Protein AF-A0A285DPU7-F1 (afdb_monomer_lite)

Structure (mmCIF, N/CA/C/O backbone):
data_AF-A0A285DPU7-F1
#
_entry.id   AF-A0A285DPU7-F1
#
loop_
_atom_site.group_PDB
_atom_site.id
_atom_site.type_symbol
_atom_site.label_atom_id
_atom_site.label_alt_id
_atom_site.label_comp_id
_atom_site.label_asym_id
_atom_site.label_entity_id
_atom_site.label_seq_id
_atom_site.pdbx_PDB_ins_code
_atom_site.Cartn_x
_atom_site.Cartn_y
_atom_site.Cartn_z
_atom_site.occupancy
_atom_site.B_iso_or_equiv
_atom_site.auth_seq_id
_atom_site.auth_comp_id
_atom_site.auth_asym_id
_atom_site.auth_atom_id
_atom_site.pdbx_PDB_model_num
ATOM 1 N N . MET A 1 1 ? 29.830 3.330 -28.129 1.00 48.31 1 MET A N 1
ATOM 2 C CA . MET A 1 1 ? 28.446 2.870 -28.362 1.00 48.31 1 MET A CA 1
ATOM 3 C C . MET A 1 1 ? 28.304 1.527 -27.677 1.00 48.31 1 MET A C 1
ATOM 5 O O . MET A 1 1 ? 29.137 0.659 -27.907 1.00 48.31 1 MET A O 1
ATOM 9 N N . TYR A 1 2 ? 27.364 1.418 -26.749 1.00 62.19 2 TYR A N 1
ATOM 10 C CA . TYR A 1 2 ? 27.189 0.245 -25.899 1.00 62.19 2 TYR A CA 1
ATOM 11 C C . TYR A 1 2 ? 25.962 -0.515 -26.402 1.00 62.19 2 TYR A C 1
ATOM 13 O O . TYR A 1 2 ? 24.916 0.098 -26.582 1.00 62.19 2 TYR A O 1
ATOM 21 N N . LEU A 1 3 ? 26.123 -1.800 -26.714 1.00 79.69 3 LEU A N 1
ATOM 22 C CA . LEU A 1 3 ? 25.089 -2.631 -27.329 1.00 79.69 3 LEU A CA 1
ATOM 23 C C . LEU A 1 3 ? 24.494 -3.557 -26.259 1.00 79.69 3 LEU A C 1
ATOM 25 O O . LEU A 1 3 ? 25.252 -4.211 -25.549 1.00 79.69 3 LEU A O 1
ATOM 29 N N . THR A 1 4 ? 23.168 -3.570 -26.146 1.00 87.50 4 THR A N 1
ATOM 30 C CA . THR A 1 4 ? 22.357 -4.469 -25.300 1.00 87.50 4 THR A CA 1
ATOM 31 C C . THR A 1 4 ? 21.490 -5.360 -26.194 1.00 87.50 4 THR A C 1
ATOM 33 O O . THR A 1 4 ? 21.450 -5.153 -27.412 1.00 87.50 4 THR A O 1
ATOM 36 N N . MET A 1 5 ? 20.743 -6.308 -25.630 1.00 85.25 5 MET A N 1
ATOM 37 C CA . MET A 1 5 ? 19.752 -7.105 -26.369 1.00 85.25 5 MET A CA 1
ATOM 38 C C . MET A 1 5 ? 18.676 -6.224 -27.022 1.00 85.25 5 MET A C 1
ATOM 40 O O . MET A 1 5 ? 18.282 -6.475 -28.160 1.00 85.25 5 MET A O 1
ATOM 44 N N . ALA A 1 6 ? 18.280 -5.122 -26.374 1.00 85.38 6 ALA A N 1
ATOM 45 C CA . ALA A 1 6 ? 17.426 -4.097 -26.985 1.00 85.38 6 ALA A CA 1
ATOM 46 C C . ALA A 1 6 ? 18.108 -3.401 -28.179 1.00 85.38 6 ALA A C 1
ATOM 48 O O . ALA A 1 6 ? 17.477 -3.098 -29.187 1.00 85.38 6 ALA A O 1
ATOM 49 N N . GLY A 1 7 ? 19.424 -3.190 -28.111 1.00 84.38 7 GLY A N 1
ATOM 50 C CA . GLY A 1 7 ? 20.199 -2.707 -29.254 1.00 84.38 7 GLY A CA 1
ATOM 51 C C . GLY A 1 7 ? 20.250 -3.714 -30.410 1.00 84.38 7 GLY A C 1
ATOM 52 O O . GLY A 1 7 ? 20.127 -3.318 -31.567 1.00 84.38 7 GLY A O 1
ATOM 53 N N . LEU A 1 8 ? 20.381 -5.013 -30.111 1.00 86.94 8 LEU A N 1
ATOM 54 C CA . LEU A 1 8 ? 20.334 -6.084 -31.116 1.00 86.94 8 LEU A CA 1
ATOM 55 C C . LEU A 1 8 ? 18.959 -6.197 -31.783 1.00 86.94 8 LEU A C 1
ATOM 57 O O . LEU A 1 8 ? 18.886 -6.485 -32.976 1.00 86.94 8 LEU A O 1
ATOM 61 N N . TYR A 1 9 ? 17.885 -5.919 -31.042 1.00 87.38 9 TYR A N 1
ATOM 62 C CA . TYR A 1 9 ? 16.519 -5.903 -31.561 1.00 87.38 9 TYR A CA 1
ATOM 63 C C . TYR A 1 9 ? 16.345 -4.940 -32.740 1.00 87.38 9 TYR A C 1
ATOM 65 O O . TYR A 1 9 ? 15.768 -5.293 -33.765 1.00 87.38 9 TYR A O 1
ATOM 73 N N . HIS A 1 10 ? 16.935 -3.749 -32.659 1.00 85.69 10 HIS A N 1
ATOM 74 C CA . HIS A 1 10 ? 16.883 -2.777 -33.754 1.00 85.69 10 HIS A CA 1
ATOM 75 C C . HIS A 1 10 ? 17.810 -3.115 -34.933 1.00 85.69 10 HIS A C 1
ATOM 77 O O . HIS A 1 10 ? 17.740 -2.469 -35.977 1.00 85.69 10 HIS A O 1
ATOM 83 N N . LEU A 1 11 ? 18.670 -4.126 -34.787 1.00 87.62 11 LEU A N 1
ATOM 84 C CA . LEU A 1 11 ? 19.636 -4.566 -35.794 1.00 87.62 11 LEU A CA 1
ATOM 85 C C . LEU A 1 11 ? 19.306 -5.951 -36.362 1.00 87.62 11 LEU A C 1
ATOM 87 O O . LEU A 1 11 ? 20.168 -6.578 -36.966 1.00 87.62 11 LEU A O 1
ATOM 91 N N . GLN A 1 12 ? 18.067 -6.434 -36.229 1.00 82.44 12 GLN A N 1
ATOM 92 C CA . GLN A 1 12 ? 17.664 -7.764 -36.714 1.00 82.44 12 GLN A CA 1
ATOM 93 C C . GLN A 1 12 ? 17.904 -7.999 -38.217 1.00 82.44 12 GLN A C 1
ATOM 95 O O . GLN A 1 12 ? 17.981 -9.143 -38.662 1.00 82.44 12 GLN A O 1
ATOM 100 N N . HIS A 1 13 ? 18.050 -6.943 -39.016 1.00 85.44 13 HIS A N 1
ATOM 101 C CA . HIS A 1 13 ? 18.403 -7.057 -40.433 1.00 85.44 13 HIS A CA 1
ATOM 102 C C . HIS A 1 13 ? 19.861 -7.502 -40.657 1.00 85.44 13 HIS A C 1
ATOM 104 O O . HIS A 1 13 ? 20.183 -8.043 -41.714 1.00 85.44 13 HIS A O 1
ATOM 110 N N . ASP A 1 14 ? 20.737 -7.321 -39.665 1.00 90.88 14 ASP A N 1
ATOM 111 C CA . ASP A 1 14 ? 22.133 -7.749 -39.690 1.00 90.88 14 ASP A CA 1
ATOM 112 C C . ASP A 1 14 ? 22.270 -9.210 -39.216 1.00 90.88 14 ASP A C 1
ATOM 114 O O . ASP A 1 14 ? 21.727 -9.621 -38.187 1.00 90.88 14 ASP A O 1
ATOM 118 N N . GLN A 1 15 ? 22.989 -10.032 -39.988 1.00 89.31 15 GLN A N 1
ATOM 119 C CA . GLN A 1 15 ? 23.163 -11.459 -39.686 1.00 89.31 15 GLN A CA 1
ATOM 120 C C . GLN A 1 15 ? 23.942 -11.680 -38.381 1.00 89.31 15 GLN A C 1
ATOM 122 O O . GLN A 1 15 ? 23.567 -12.528 -37.574 1.00 89.31 15 GLN A O 1
ATOM 127 N N . ARG A 1 16 ? 24.989 -10.884 -38.138 1.00 88.19 16 ARG A N 1
ATOM 128 C CA . ARG A 1 16 ? 25.822 -11.002 -36.940 1.00 88.19 16 ARG A CA 1
ATOM 129 C C . ARG A 1 16 ? 25.041 -10.605 -35.690 1.00 88.19 16 ARG A C 1
ATOM 131 O O . ARG A 1 16 ? 25.197 -11.250 -34.656 1.00 88.19 16 ARG A O 1
ATOM 138 N N . ALA A 1 17 ? 24.186 -9.586 -35.777 1.00 87.00 17 ALA A N 1
ATOM 139 C CA . ALA A 1 17 ? 23.303 -9.196 -34.680 1.00 87.00 17 ALA A CA 1
ATOM 140 C C . ALA A 1 17 ? 22.298 -10.306 -34.321 1.00 87.00 17 ALA A C 1
ATOM 142 O O . ALA A 1 17 ? 22.110 -10.600 -33.139 1.00 87.00 17 ALA A O 1
ATOM 143 N N . ARG A 1 18 ? 21.712 -10.977 -35.325 1.00 88.31 18 ARG A N 1
ATOM 144 C CA . ARG A 1 18 ? 20.820 -12.130 -35.106 1.00 88.31 18 ARG A CA 1
ATOM 145 C C . ARG A 1 18 ? 21.534 -13.311 -34.454 1.00 88.31 18 ARG A C 1
ATOM 147 O O . ARG A 1 18 ? 20.992 -13.911 -33.528 1.00 88.31 18 ARG A O 1
ATOM 154 N N . ASP A 1 19 ? 22.751 -13.623 -34.892 1.00 89.62 19 ASP A N 1
ATOM 155 C CA . ASP A 1 19 ? 23.529 -14.718 -34.305 1.00 89.62 19 ASP A CA 1
ATOM 156 C C . ASP A 1 19 ? 23.970 -14.419 -32.865 1.00 89.62 19 ASP A C 1
ATOM 158 O O . ASP A 1 19 ? 23.912 -15.309 -32.012 1.00 89.62 19 ASP A O 1
ATOM 162 N N . LEU A 1 20 ? 24.329 -13.164 -32.564 1.00 90.19 20 LEU A N 1
ATOM 163 C CA . LEU A 1 20 ? 24.603 -12.714 -31.195 1.00 90.19 20 LEU A CA 1
ATOM 164 C C . LEU A 1 20 ? 23.367 -12.848 -30.297 1.00 90.19 20 LEU A C 1
ATOM 166 O O . LEU A 1 20 ? 23.469 -13.405 -29.206 1.00 90.19 20 LEU A O 1
ATOM 170 N N . ALA A 1 21 ? 22.202 -12.395 -30.768 1.00 89.25 21 ALA A N 1
ATOM 171 C CA . ALA A 1 21 ? 20.950 -12.489 -30.021 1.00 89.25 21 ALA A CA 1
ATOM 172 C C . ALA A 1 21 ? 20.570 -13.945 -29.725 1.00 89.25 21 ALA A C 1
ATOM 174 O O . ALA A 1 21 ? 20.264 -14.285 -28.585 1.00 89.25 21 ALA A O 1
ATOM 175 N N . ARG A 1 22 ? 20.659 -14.823 -30.732 1.00 90.06 22 ARG A N 1
ATOM 176 C CA . ARG A 1 22 ? 20.379 -16.260 -30.592 1.00 90.06 22 ARG A CA 1
ATOM 177 C C . ARG A 1 22 ? 21.279 -16.921 -29.548 1.00 90.06 22 ARG A C 1
ATOM 179 O O . ARG A 1 22 ? 20.793 -17.692 -28.727 1.00 90.06 22 ARG A O 1
ATOM 186 N N . CYS A 1 23 ? 22.576 -16.612 -29.560 1.00 89.81 23 CYS A N 1
ATOM 187 C CA . CYS A 1 23 ? 23.512 -17.150 -28.573 1.00 89.81 23 CYS A CA 1
ATOM 188 C C . CYS A 1 23 ? 23.236 -16.601 -27.162 1.00 89.81 23 CYS A C 1
ATOM 190 O O . CYS A 1 23 ? 23.288 -17.362 -26.202 1.00 89.81 23 CYS A O 1
ATOM 192 N N . LEU A 1 24 ? 22.900 -15.314 -27.018 1.00 88.88 24 LEU A N 1
ATOM 193 C CA . LEU A 1 24 ? 22.563 -14.730 -25.713 1.00 88.88 24 LEU A CA 1
ATOM 194 C C . LEU A 1 24 ? 21.269 -15.310 -25.130 1.00 88.88 24 LEU A C 1
ATOM 196 O O . LEU A 1 24 ? 21.250 -15.647 -23.951 1.00 88.88 24 LEU A O 1
ATOM 200 N N . LEU A 1 25 ? 20.226 -15.509 -25.941 1.00 89.31 25 LEU A N 1
ATOM 201 C CA . LEU A 1 25 ? 18.989 -16.165 -25.491 1.00 89.31 25 LEU A CA 1
ATOM 202 C C . LEU A 1 25 ? 19.245 -17.617 -25.072 1.00 89.31 25 LEU A C 1
ATOM 204 O O . LEU A 1 25 ? 18.826 -18.030 -23.994 1.00 89.31 25 LEU A O 1
ATOM 208 N N . ALA A 1 26 ? 20.014 -18.372 -25.865 1.00 88.62 26 ALA A N 1
ATOM 209 C CA . ALA A 1 26 ? 20.404 -19.736 -25.505 1.00 88.62 26 ALA A CA 1
ATOM 210 C C . ALA A 1 26 ? 21.195 -19.780 -24.187 1.00 88.62 26 ALA A C 1
ATOM 212 O O . ALA A 1 26 ? 21.002 -20.683 -23.371 1.00 88.62 26 ALA A O 1
ATOM 213 N N . TYR A 1 27 ? 22.059 -18.788 -23.954 1.00 89.50 27 TYR A N 1
ATOM 214 C CA . TYR A 1 27 ? 22.774 -18.645 -22.693 1.00 89.50 27 TYR A CA 1
ATOM 215 C C . TYR A 1 27 ? 21.822 -18.357 -21.523 1.00 89.50 27 TYR A C 1
ATOM 217 O O . TYR A 1 27 ? 21.890 -19.042 -20.506 1.00 89.50 27 TYR A O 1
ATOM 225 N N . MET A 1 28 ? 20.867 -17.435 -21.678 1.00 86.50 28 MET A N 1
ATOM 226 C CA . MET A 1 28 ? 19.857 -17.138 -20.650 1.00 86.50 28 MET A CA 1
ATOM 227 C C . MET A 1 28 ? 18.963 -18.336 -20.306 1.00 86.50 28 MET A C 1
ATOM 229 O O . MET A 1 28 ? 18.675 -18.577 -19.133 1.00 86.50 28 MET A O 1
ATOM 233 N N . GLN A 1 29 ? 18.579 -19.142 -21.295 1.00 86.94 29 GLN A N 1
ATOM 234 C CA . GLN A 1 29 ? 17.839 -20.387 -21.058 1.00 86.94 29 GLN A CA 1
ATOM 235 C C . GLN A 1 29 ? 18.663 -21.390 -20.238 1.00 86.94 29 GLN A C 1
ATOM 237 O O . GLN A 1 29 ? 18.125 -22.109 -19.395 1.00 86.94 29 GLN A O 1
ATOM 242 N N . ARG A 1 30 ? 19.985 -21.446 -20.451 1.00 86.06 30 ARG A N 1
ATOM 243 C CA . ARG A 1 30 ? 20.887 -22.278 -19.639 1.00 86.06 30 ARG A CA 1
ATOM 244 C C . ARG A 1 30 ? 21.000 -21.764 -18.206 1.00 86.06 30 ARG A C 1
ATOM 246 O O . ARG A 1 30 ? 20.978 -22.592 -17.301 1.00 86.06 30 ARG A O 1
ATOM 253 N N . LEU A 1 31 ? 21.060 -20.444 -18.009 1.00 84.94 31 LEU A N 1
ATOM 254 C CA . LEU A 1 31 ? 21.016 -19.827 -16.678 1.00 84.94 31 LEU A CA 1
ATOM 255 C C . LEU A 1 31 ? 19.709 -20.169 -15.946 1.00 84.94 31 LEU A C 1
ATOM 257 O O . LEU A 1 31 ? 19.751 -20.597 -14.798 1.00 84.94 31 LEU A O 1
ATOM 261 N N . THR A 1 32 ? 18.568 -20.087 -16.639 1.00 81.75 32 THR A N 1
ATOM 262 C CA . THR A 1 32 ? 17.245 -20.444 -16.089 1.00 81.75 32 THR A CA 1
ATOM 263 C C . THR A 1 32 ? 17.199 -21.902 -15.628 1.00 81.75 32 THR A C 1
ATOM 265 O O . THR A 1 32 ? 16.877 -22.178 -14.478 1.00 81.75 32 THR A O 1
ATOM 268 N N . ARG A 1 33 ? 17.627 -22.848 -16.476 1.00 82.25 33 ARG A N 1
ATOM 269 C CA . ARG A 1 33 ? 17.674 -24.280 -16.116 1.00 82.25 33 ARG A CA 1
ATOM 270 C C . ARG A 1 33 ? 18.647 -24.585 -14.978 1.00 82.25 33 ARG A C 1
ATOM 272 O O . ARG A 1 33 ? 18.446 -25.548 -14.245 1.00 82.25 33 ARG A O 1
ATOM 279 N N . ALA A 1 34 ? 19.739 -23.828 -14.869 1.00 77.44 34 ALA A N 1
ATOM 280 C CA . ALA A 1 34 ? 20.673 -23.969 -13.758 1.00 77.44 34 ALA A CA 1
ATOM 281 C C . ALA A 1 34 ? 20.017 -23.529 -12.443 1.00 77.44 34 ALA A C 1
ATOM 283 O O . ALA A 1 34 ? 20.147 -24.239 -11.454 1.00 77.44 34 ALA A O 1
ATOM 284 N N . GLN A 1 35 ? 19.253 -22.434 -12.458 1.00 72.56 35 GLN A N 1
ATOM 285 C CA . GLN A 1 35 ? 18.492 -21.967 -11.299 1.00 72.56 35 GLN A CA 1
ATOM 286 C C . GLN A 1 35 ? 17.363 -22.932 -10.900 1.00 72.56 35 GLN A C 1
ATOM 288 O O . GLN A 1 35 ? 17.174 -23.180 -9.714 1.00 72.56 35 GLN A O 1
ATOM 293 N N . GLU A 1 36 ? 16.645 -23.527 -11.858 1.00 70.12 36 GLU A N 1
ATOM 294 C CA . GLU A 1 36 ? 15.582 -24.507 -11.569 1.00 70.12 36 GLU A CA 1
ATOM 295 C C . GLU A 1 36 ? 16.102 -25.748 -10.829 1.00 70.12 36 GLU A C 1
ATOM 297 O O . GLU A 1 36 ? 15.427 -26.242 -9.933 1.00 70.12 36 GLU A O 1
ATOM 302 N N . LYS A 1 37 ? 17.323 -26.213 -11.130 1.00 64.12 37 LYS A N 1
ATOM 303 C CA . LYS A 1 37 ? 17.948 -27.347 -10.422 1.00 64.12 37 LYS A CA 1
ATOM 304 C C . LYS A 1 37 ? 18.223 -27.080 -8.941 1.00 64.12 37 LYS A C 1
ATOM 306 O O . LYS A 1 37 ? 18.346 -28.029 -8.179 1.00 64.12 37 LYS A O 1
ATOM 311 N N . ILE A 1 38 ? 18.327 -25.814 -8.539 1.00 57.47 38 ILE A N 1
ATOM 312 C CA . ILE A 1 38 ? 18.541 -25.416 -7.139 1.00 57.47 38 ILE A CA 1
ATOM 313 C C . ILE A 1 38 ? 17.250 -25.611 -6.330 1.00 57.47 38 ILE A C 1
ATOM 315 O O . ILE A 1 38 ? 17.299 -25.873 -5.136 1.00 57.47 38 ILE A O 1
ATOM 319 N N . LEU A 1 39 ? 16.077 -25.546 -6.972 1.00 53.84 39 LEU A N 1
ATOM 320 C CA . LEU A 1 39 ? 14.789 -25.733 -6.292 1.00 53.84 39 LEU A CA 1
ATOM 321 C C . LEU A 1 39 ? 14.545 -27.185 -5.832 1.00 53.84 39 LEU A C 1
ATOM 323 O O . LEU A 1 39 ? 13.588 -27.419 -5.093 1.00 53.84 39 LEU A O 1
ATOM 327 N N . ASP A 1 40 ? 15.410 -28.131 -6.219 1.00 56.53 40 ASP A N 1
ATOM 328 C CA . ASP A 1 40 ? 15.358 -29.535 -5.799 1.00 56.53 40 ASP A CA 1
ATOM 329 C C . ASP A 1 40 ? 16.112 -29.815 -4.470 1.00 56.53 40 ASP A C 1
ATOM 331 O O . ASP A 1 40 ? 15.873 -30.864 -3.864 1.00 56.53 40 ASP A O 1
ATOM 335 N N . ASP A 1 41 ? 16.961 -28.896 -3.970 1.00 51.47 41 ASP A N 1
ATOM 336 C CA . ASP A 1 41 ? 17.647 -29.005 -2.663 1.00 51.47 41 ASP A CA 1
ATOM 337 C C . ASP A 1 41 ? 17.577 -27.680 -1.861 1.00 51.47 41 ASP A C 1
ATOM 339 O O . ASP A 1 41 ? 18.200 -26.685 -2.235 1.00 51.47 41 ASP A O 1
ATOM 343 N N . PRO A 1 42 ? 16.855 -27.629 -0.722 1.00 50.69 42 PRO A N 1
ATOM 344 C CA . PRO A 1 42 ? 16.682 -26.409 0.071 1.00 50.69 42 PRO A CA 1
ATOM 345 C C . PRO A 1 42 ? 17.949 -25.926 0.805 1.00 50.69 42 PRO A C 1
ATOM 347 O O . PRO A 1 42 ? 17.878 -24.908 1.499 1.00 50.69 42 PRO A O 1
ATOM 350 N N . PHE A 1 43 ? 19.078 -26.638 0.700 1.00 53.03 43 PHE A N 1
ATOM 351 C CA . PHE A 1 43 ? 20.352 -26.270 1.329 1.00 53.03 43 PHE A CA 1
ATOM 352 C C . PHE A 1 43 ? 21.445 -25.840 0.341 1.00 53.03 43 PHE A C 1
ATOM 354 O O . PHE A 1 43 ? 22.505 -25.400 0.794 1.00 53.03 43 PHE A O 1
ATOM 361 N N . ASP A 1 44 ? 21.201 -25.921 -0.970 1.00 49.53 44 ASP A N 1
ATOM 362 C CA . ASP A 1 44 ? 22.147 -25.437 -1.976 1.00 49.53 44 ASP A CA 1
ATOM 363 C C . ASP A 1 44 ? 22.120 -23.900 -2.059 1.00 49.53 44 ASP A C 1
ATOM 365 O O . ASP A 1 44 ? 21.066 -23.262 -2.145 1.00 49.53 44 ASP A O 1
ATOM 369 N N . GLU A 1 45 ? 23.301 -23.271 -2.017 1.00 47.47 45 GLU A N 1
ATOM 370 C CA . GLU A 1 45 ? 23.415 -21.824 -2.211 1.00 47.47 45 GLU A CA 1
ATOM 371 C C . GLU A 1 45 ? 22.941 -21.449 -3.631 1.00 47.47 45 GLU A C 1
ATOM 373 O O . GLU A 1 45 ? 23.388 -22.053 -4.608 1.00 47.47 45 GLU A O 1
ATOM 378 N N . PRO A 1 46 ? 22.093 -20.414 -3.794 1.00 52.22 46 PRO A N 1
ATOM 379 C CA . PRO A 1 46 ? 21.400 -20.116 -5.051 1.00 52.22 46 PRO A CA 1
ATOM 380 C C . PRO A 1 46 ? 22.280 -19.545 -6.177 1.00 52.22 46 PRO A C 1
ATOM 382 O O . PRO A 1 46 ? 21.761 -19.024 -7.163 1.00 52.22 46 PRO A O 1
ATOM 385 N N . ASN A 1 47 ? 23.605 -19.632 -6.057 1.00 55.84 47 ASN A N 1
ATOM 386 C CA . ASN A 1 47 ? 24.564 -19.011 -6.967 1.00 55.84 47 ASN A CA 1
ATOM 387 C C . ASN A 1 47 ? 25.279 -20.054 -7.838 1.00 55.84 47 ASN A C 1
ATOM 389 O O . ASN A 1 47 ? 26.493 -20.249 -7.751 1.00 55.84 47 ASN A O 1
ATOM 393 N N . ILE A 1 48 ? 24.532 -20.722 -8.724 1.00 67.94 48 ILE A N 1
ATOM 394 C CA . ILE A 1 48 ? 25.159 -21.483 -9.812 1.00 67.94 48 ILE A CA 1
ATOM 395 C C . ILE A 1 48 ? 25.554 -20.498 -10.912 1.00 67.94 48 ILE A C 1
ATOM 397 O O . ILE A 1 48 ? 24.767 -20.154 -11.794 1.00 67.94 48 ILE A O 1
ATOM 401 N N . ALA A 1 49 ? 26.804 -20.050 -10.856 1.00 78.62 49 ALA A N 1
ATOM 402 C CA . ALA A 1 49 ? 27.413 -19.286 -11.929 1.00 78.62 49 ALA A CA 1
ATOM 403 C C . ALA A 1 49 ? 27.690 -20.220 -13.123 1.00 78.62 49 ALA A C 1
ATOM 405 O O . ALA A 1 49 ? 28.428 -21.197 -12.997 1.00 78.62 49 ALA A O 1
ATOM 406 N N . VAL A 1 50 ? 27.110 -19.929 -14.288 1.00 83.88 50 VAL A N 1
ATOM 407 C CA . VAL A 1 50 ? 27.279 -20.752 -15.500 1.00 83.88 50 VAL A CA 1
ATOM 408 C C . VAL A 1 50 ? 28.347 -20.133 -16.392 1.00 83.88 50 VAL A C 1
ATOM 410 O O . VAL A 1 50 ? 28.282 -18.942 -16.680 1.00 83.88 50 VAL A O 1
ATOM 413 N N . ASP A 1 51 ? 29.316 -20.923 -16.855 1.00 88.56 51 ASP A N 1
ATOM 414 C CA . ASP A 1 51 ? 30.327 -20.477 -17.821 1.00 88.56 51 ASP A CA 1
ATOM 415 C C . ASP A 1 51 ? 29.715 -20.323 -19.227 1.00 88.56 51 ASP A C 1
ATOM 417 O O . ASP A 1 51 ? 29.057 -21.226 -19.753 1.00 88.56 51 ASP A O 1
ATOM 421 N N . ILE A 1 52 ? 29.936 -19.168 -19.863 1.00 86.06 52 ILE A N 1
ATOM 422 C CA . ILE A 1 52 ? 29.351 -18.857 -21.176 1.00 86.06 52 ILE A CA 1
ATOM 423 C C . ILE A 1 52 ? 29.894 -19.737 -22.311 1.00 86.06 52 ILE A C 1
ATOM 425 O O . ILE A 1 52 ? 29.178 -20.011 -23.275 1.00 86.06 52 ILE A O 1
ATOM 429 N N . LYS A 1 53 ? 31.146 -20.202 -22.226 1.00 86.25 53 LYS A N 1
ATOM 430 C CA . LYS A 1 53 ? 31.735 -21.103 -23.227 1.00 86.25 53 LYS A CA 1
ATOM 431 C C . LYS A 1 53 ? 31.146 -22.499 -23.096 1.00 86.25 53 LYS A C 1
ATOM 433 O O . LYS A 1 53 ? 30.857 -23.123 -24.114 1.00 86.25 53 LYS A O 1
ATOM 438 N N . GLU A 1 54 ? 30.955 -22.970 -21.866 1.00 84.75 54 GLU A N 1
ATOM 439 C CA . GLU A 1 54 ? 30.315 -24.259 -21.600 1.00 84.75 54 GLU A CA 1
ATOM 440 C C . GLU A 1 54 ? 28.843 -24.243 -22.029 1.00 84.75 54 GLU A C 1
ATOM 442 O O . GLU A 1 54 ? 28.389 -25.136 -22.747 1.00 84.75 54 GLU A O 1
ATOM 447 N N . ALA A 1 55 ? 28.105 -23.187 -21.680 1.00 83.00 55 ALA A N 1
ATOM 448 C CA . ALA A 1 55 ? 26.691 -23.055 -22.019 1.00 83.00 55 ALA A CA 1
ATOM 449 C C . ALA A 1 55 ? 26.419 -23.022 -23.532 1.00 83.00 55 ALA A C 1
ATOM 451 O O . ALA A 1 55 ? 25.356 -23.462 -23.981 1.00 83.00 55 ALA A O 1
ATOM 452 N N . LEU A 1 56 ? 27.378 -22.513 -24.309 1.00 84.62 56 LEU A N 1
ATOM 453 C CA . LEU A 1 56 ? 27.305 -22.407 -25.767 1.00 84.62 56 LEU A CA 1
ATOM 454 C C . LEU A 1 56 ? 28.054 -23.528 -26.495 1.00 84.62 56 LEU A C 1
ATOM 456 O O . LEU A 1 56 ? 28.160 -23.502 -27.725 1.00 84.62 56 LEU A O 1
ATOM 460 N N . HIS A 1 57 ? 28.549 -24.531 -25.769 1.00 80.81 57 HIS A N 1
ATOM 461 C CA . HIS A 1 57 ? 29.178 -25.695 -26.372 1.00 80.81 57 HIS A CA 1
ATOM 462 C C . HIS A 1 57 ? 28.159 -26.448 -27.248 1.00 80.81 57 HIS A C 1
ATOM 464 O O . HIS A 1 57 ? 27.162 -26.979 -26.758 1.00 80.81 57 HIS A O 1
ATOM 470 N N . GLY A 1 58 ? 28.404 -26.485 -28.561 1.00 71.00 58 GLY A N 1
ATOM 471 C CA . GLY A 1 58 ? 27.491 -27.070 -29.553 1.00 71.00 58 GLY A CA 1
ATOM 472 C C . GLY A 1 58 ? 26.536 -26.078 -30.229 1.00 71.00 58 GLY A C 1
ATOM 473 O O . GLY A 1 58 ? 25.728 -26.497 -31.054 1.00 71.00 58 GLY A O 1
ATOM 474 N N . VAL A 1 59 ? 26.628 -24.776 -29.930 1.00 77.94 59 VAL A N 1
ATOM 475 C CA . VAL A 1 59 ? 25.951 -23.728 -30.710 1.00 77.94 59 VAL A CA 1
ATOM 476 C C . VAL A 1 59 ? 26.861 -23.294 -31.861 1.00 77.94 59 VAL A C 1
ATOM 478 O O . VAL A 1 59 ? 27.902 -22.666 -31.649 1.00 77.94 59 VAL A O 1
ATOM 481 N N . ASP A 1 60 ? 26.468 -23.618 -33.094 1.00 73.62 60 ASP A N 1
ATOM 482 C CA . ASP A 1 60 ? 27.243 -23.287 -34.295 1.00 73.62 60 ASP A CA 1
ATOM 483 C C . ASP A 1 60 ? 27.534 -21.782 -34.402 1.00 73.62 60 ASP A C 1
ATOM 485 O O . ASP A 1 60 ? 26.629 -20.942 -34.361 1.00 73.62 60 ASP A O 1
ATOM 489 N N . GLY A 1 61 ? 28.820 -21.449 -34.563 1.00 73.25 61 GLY A N 1
ATOM 490 C CA . GLY A 1 61 ? 29.315 -20.079 -34.737 1.00 73.25 61 GLY A CA 1
ATOM 491 C C . GLY A 1 61 ? 29.625 -19.313 -33.443 1.00 73.25 61 GLY A C 1
ATOM 492 O O . GLY A 1 61 ? 30.288 -18.273 -33.515 1.00 73.25 61 GLY A O 1
ATOM 493 N N . ALA A 1 62 ? 29.249 -19.834 -32.266 1.00 77.00 62 ALA A N 1
ATOM 494 C CA . ALA A 1 62 ? 29.384 -19.131 -30.983 1.00 77.00 62 ALA A CA 1
ATOM 495 C C . ALA A 1 62 ? 30.834 -18.738 -30.641 1.00 77.00 62 ALA A C 1
ATOM 497 O O . ALA A 1 62 ? 31.082 -17.639 -30.145 1.00 77.00 62 ALA A O 1
ATOM 498 N N . GLY A 1 63 ? 31.813 -19.587 -30.979 1.00 78.56 63 GLY A N 1
ATOM 499 C CA . GLY A 1 63 ? 33.231 -19.320 -30.705 1.00 78.56 63 GLY A CA 1
ATOM 500 C C . GLY A 1 63 ? 33.768 -18.055 -31.386 1.00 78.56 63 GLY A C 1
ATOM 501 O O . GLY A 1 63 ? 34.566 -17.333 -30.798 1.00 78.56 63 GLY A O 1
ATOM 502 N N . SER A 1 64 ? 33.282 -17.735 -32.591 1.00 83.94 64 SER A N 1
ATOM 503 C CA . SER A 1 64 ? 33.680 -16.524 -33.330 1.00 83.94 64 SER A CA 1
ATOM 504 C C . SER A 1 64 ? 33.004 -15.241 -32.826 1.00 83.94 64 SER A C 1
ATOM 506 O O . SER A 1 64 ? 33.415 -14.134 -33.176 1.00 83.94 64 SER A O 1
ATOM 508 N N . LEU A 1 65 ? 31.963 -15.386 -32.002 1.00 87.19 65 LEU A N 1
ATOM 509 C CA . LEU A 1 65 ? 31.128 -14.298 -31.495 1.00 87.19 65 LEU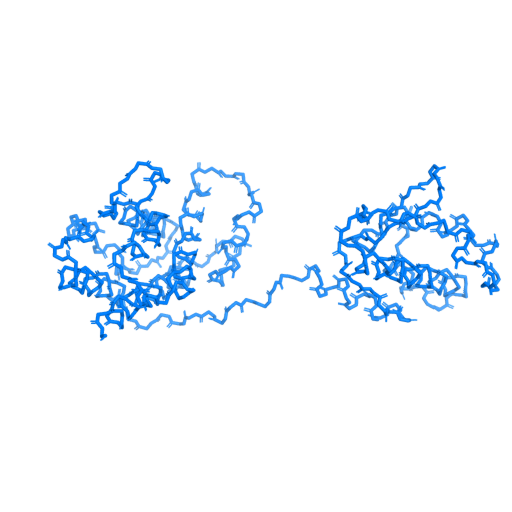 A CA 1
ATOM 510 C C . LEU A 1 65 ? 31.378 -13.989 -30.014 1.00 87.19 65 LEU A C 1
ATOM 512 O O . LEU A 1 65 ? 30.838 -13.003 -29.513 1.00 87.19 65 LEU A O 1
ATOM 516 N N . LEU A 1 66 ? 32.208 -14.786 -29.334 1.00 87.25 66 LEU A N 1
ATOM 517 C CA . LEU A 1 66 ? 32.406 -14.758 -27.884 1.00 87.25 66 LEU A CA 1
ATOM 518 C C . LEU A 1 66 ? 32.699 -13.358 -27.326 1.00 87.25 66 LEU A C 1
ATOM 520 O O . LEU A 1 66 ? 32.064 -12.949 -26.359 1.00 87.25 66 LEU A O 1
ATOM 524 N N . ASP A 1 67 ? 33.592 -12.595 -27.958 1.00 86.25 67 ASP A N 1
ATOM 525 C CA . ASP A 1 67 ? 33.928 -11.238 -27.502 1.00 86.25 67 ASP A CA 1
ATOM 526 C C . ASP A 1 67 ? 32.719 -10.290 -27.545 1.00 86.25 67 ASP A C 1
ATOM 528 O O . ASP A 1 67 ? 32.546 -9.445 -26.666 1.00 86.25 67 ASP A O 1
ATOM 532 N N . GLY A 1 68 ? 31.857 -10.447 -28.555 1.00 86.94 68 GLY A N 1
ATOM 533 C CA . GLY A 1 68 ? 30.609 -9.696 -28.674 1.00 86.94 68 GLY A CA 1
ATOM 534 C C . GLY A 1 68 ? 29.583 -10.123 -27.628 1.00 86.94 68 GLY A C 1
ATOM 535 O O . GLY A 1 68 ? 28.940 -9.267 -27.028 1.00 86.94 68 GLY A O 1
ATOM 536 N N . LEU A 1 69 ? 29.475 -11.427 -27.362 1.00 88.88 69 LEU A N 1
ATOM 537 C CA . LEU A 1 69 ? 28.573 -11.973 -26.343 1.00 88.88 69 LEU A CA 1
ATOM 538 C C . LEU A 1 69 ? 28.946 -11.478 -24.946 1.00 88.88 69 LEU A C 1
ATOM 540 O O . LEU A 1 69 ? 28.088 -10.974 -24.229 1.00 88.88 69 LEU A O 1
ATOM 544 N N . VAL A 1 70 ? 30.233 -11.537 -24.599 1.00 89.62 70 VAL A N 1
ATOM 545 C CA . VAL A 1 70 ? 30.768 -11.033 -23.326 1.00 89.62 70 VAL A CA 1
ATOM 546 C C . VAL A 1 70 ? 30.492 -9.538 -23.165 1.00 89.62 70 VAL A C 1
ATOM 548 O O . VAL A 1 70 ? 30.033 -9.107 -22.110 1.00 89.62 70 VAL A O 1
ATOM 551 N N . ALA A 1 71 ? 30.732 -8.743 -24.213 1.00 88.62 71 ALA A N 1
ATOM 552 C CA . ALA A 1 71 ? 30.539 -7.295 -24.162 1.00 88.62 71 ALA A CA 1
ATOM 553 C C . ALA A 1 71 ? 29.069 -6.873 -23.982 1.00 88.62 71 ALA A C 1
ATOM 555 O O . ALA A 1 71 ? 28.815 -5.798 -23.431 1.00 88.62 71 ALA A O 1
ATOM 556 N N . ILE A 1 72 ? 28.124 -7.685 -24.470 1.00 89.38 72 ILE A N 1
ATOM 557 C CA . ILE A 1 72 ? 26.684 -7.451 -24.310 1.00 89.38 72 ILE A CA 1
ATOM 558 C C . ILE A 1 72 ? 26.221 -7.968 -22.945 1.00 89.38 72 ILE A C 1
ATOM 560 O O . ILE A 1 72 ? 25.608 -7.210 -22.201 1.00 89.38 72 ILE A O 1
ATOM 564 N N . ALA A 1 73 ? 26.587 -9.198 -22.566 1.00 88.12 73 ALA A N 1
ATOM 565 C CA . ALA A 1 73 ? 26.212 -9.808 -21.287 1.00 88.12 73 ALA A CA 1
ATOM 566 C C . ALA A 1 73 ? 26.683 -8.987 -20.072 1.00 88.12 73 ALA A C 1
ATOM 568 O O . ALA A 1 73 ? 25.930 -8.828 -19.118 1.00 88.12 73 ALA A O 1
ATOM 569 N N . GLU A 1 74 ? 27.882 -8.390 -20.131 1.00 88.25 74 GLU A N 1
ATOM 570 C CA . GLU A 1 74 ? 28.414 -7.475 -19.100 1.00 88.25 74 GLU A CA 1
ATOM 571 C C . GLU A 1 74 ? 27.506 -6.255 -18.844 1.00 88.25 74 GLU A C 1
ATOM 573 O O . GLU A 1 74 ? 27.586 -5.621 -17.792 1.00 88.25 74 GLU A O 1
ATOM 578 N N . ARG A 1 75 ? 26.641 -5.905 -19.800 1.00 85.81 75 ARG A N 1
ATOM 579 C CA . ARG A 1 75 ? 25.773 -4.720 -19.743 1.00 85.81 75 ARG A CA 1
ATOM 580 C C . ARG A 1 75 ? 24.287 -5.036 -19.733 1.00 85.81 75 ARG A C 1
ATOM 582 O O . ARG A 1 75 ? 23.482 -4.108 -19.676 1.00 85.81 75 ARG A O 1
ATOM 589 N N . GLU A 1 76 ? 23.922 -6.308 -19.796 1.00 83.06 76 GLU A N 1
ATOM 590 C CA . GLU A 1 76 ? 22.544 -6.739 -19.992 1.00 83.06 76 GLU A CA 1
ATOM 591 C C . GLU A 1 76 ? 21.777 -6.808 -18.665 1.00 83.06 76 GLU A C 1
ATOM 593 O O . GLU A 1 76 ? 21.304 -7.858 -18.250 1.00 83.06 76 GLU A O 1
ATOM 598 N N . TRP A 1 77 ? 21.638 -5.672 -17.979 1.00 71.44 77 TRP A N 1
ATOM 599 C CA . TRP A 1 77 ? 20.761 -5.536 -16.811 1.00 71.44 77 TRP A CA 1
ATOM 600 C C . TRP A 1 77 ? 19.365 -5.061 -17.257 1.00 71.44 77 TRP A C 1
ATOM 602 O O . TRP A 1 77 ? 19.299 -4.108 -18.038 1.00 71.44 77 TRP A O 1
ATOM 612 N N . PRO A 1 78 ? 18.243 -5.649 -16.783 1.00 75.81 78 PRO A N 1
ATOM 613 C CA . PRO A 1 78 ? 18.084 -6.576 -15.652 1.00 75.81 78 PRO A CA 1
ATOM 614 C C . PRO A 1 78 ? 18.196 -8.078 -15.970 1.00 75.81 78 PRO A C 1
ATOM 616 O O . PRO A 1 78 ? 17.993 -8.882 -15.063 1.00 75.81 78 PRO A O 1
ATOM 619 N N . GLY A 1 79 ? 18.479 -8.477 -17.213 1.00 80.00 79 GLY A N 1
ATOM 620 C CA . GLY A 1 79 ? 18.401 -9.880 -17.638 1.00 80.00 79 GLY A CA 1
ATOM 621 C C . GLY A 1 79 ? 19.510 -10.796 -17.109 1.00 80.00 79 GLY A C 1
ATOM 622 O O . GLY A 1 79 ? 19.225 -11.903 -16.657 1.00 80.00 79 GLY A O 1
ATOM 623 N N . ILE A 1 80 ? 20.763 -10.344 -17.131 1.00 85.31 80 ILE A N 1
ATOM 624 C CA . ILE A 1 80 ? 21.957 -11.137 -16.812 1.00 85.31 80 ILE A CA 1
ATOM 625 C C . ILE A 1 80 ? 22.845 -10.354 -15.838 1.00 85.31 80 ILE A C 1
ATOM 627 O O . ILE A 1 80 ? 23.120 -9.168 -16.028 1.00 85.31 80 ILE A O 1
ATOM 631 N N . ARG A 1 81 ? 23.358 -11.032 -14.809 1.00 85.69 81 ARG A N 1
ATOM 632 C CA . ARG A 1 81 ? 24.544 -10.588 -14.063 1.00 85.69 81 ARG A CA 1
ATOM 633 C C . ARG A 1 81 ? 25.737 -11.348 -14.603 1.00 85.69 81 ARG A C 1
ATOM 635 O O . ARG A 1 81 ? 25.766 -12.568 -14.528 1.00 85.69 81 ARG A O 1
ATOM 642 N N . PHE A 1 82 ? 26.709 -10.648 -15.174 1.00 88.81 82 PHE A N 1
ATOM 643 C CA . PHE A 1 82 ? 27.836 -11.290 -15.842 1.00 88.81 82 PHE A CA 1
ATOM 644 C C . PHE A 1 82 ? 29.174 -10.825 -15.270 1.00 88.81 82 PHE A C 1
ATOM 646 O O . PHE A 1 82 ? 29.420 -9.627 -15.125 1.00 88.81 82 PHE A O 1
ATOM 653 N N . SER A 1 83 ? 30.059 -11.781 -14.993 1.00 87.62 83 SER A N 1
ATOM 654 C CA . SER A 1 83 ? 31.425 -11.544 -14.541 1.00 87.62 83 SER A CA 1
ATOM 655 C C . SER A 1 83 ? 32.402 -11.818 -15.678 1.00 87.62 83 SER A C 1
ATOM 657 O O . SER A 1 83 ? 32.645 -12.956 -16.080 1.00 87.62 83 SER A O 1
ATOM 659 N N . ARG A 1 84 ? 33.021 -10.753 -16.192 1.00 86.69 84 ARG A N 1
ATOM 660 C CA . ARG A 1 84 ? 33.988 -10.854 -17.291 1.00 86.69 84 ARG A CA 1
ATOM 661 C C . ARG A 1 84 ? 35.285 -11.565 -16.904 1.00 86.69 84 ARG A C 1
ATOM 663 O O . ARG A 1 84 ? 35.934 -12.139 -17.772 1.00 86.69 84 ARG A O 1
ATOM 670 N N . THR A 1 85 ? 35.676 -11.519 -15.632 1.00 85.62 85 THR A N 1
ATOM 671 C CA . THR A 1 85 ? 36.913 -12.147 -15.141 1.00 85.62 85 THR A CA 1
ATOM 672 C C . THR A 1 85 ? 36.803 -13.666 -15.102 1.00 85.62 85 THR A C 1
ATOM 674 O O . THR A 1 85 ? 37.750 -14.349 -15.481 1.00 85.62 85 THR A O 1
ATOM 677 N N . SER A 1 86 ? 35.650 -14.187 -14.682 1.00 85.75 86 SER A N 1
ATOM 678 C CA . SER A 1 86 ? 35.364 -15.625 -14.625 1.00 85.75 86 SER A CA 1
ATOM 679 C C . SER A 1 86 ? 34.661 -16.156 -15.875 1.00 85.75 86 SER A C 1
ATOM 681 O O . SER A 1 86 ? 34.576 -17.364 -16.028 1.00 85.75 86 SER A O 1
ATOM 683 N N . LEU A 1 87 ? 34.183 -15.278 -16.768 1.00 88.19 87 LEU A N 1
ATOM 684 C CA . LEU A 1 87 ? 33.328 -15.618 -17.918 1.00 88.19 87 LEU A CA 1
ATOM 685 C C . LEU A 1 87 ? 32.043 -16.359 -17.529 1.00 88.19 87 LEU A C 1
ATOM 687 O O . LEU A 1 87 ? 31.454 -17.076 -18.340 1.00 88.19 87 LEU A O 1
ATOM 691 N N . THR A 1 88 ? 31.598 -16.145 -16.296 1.00 88.44 88 THR A N 1
ATOM 692 C CA . THR A 1 88 ? 30.389 -16.747 -15.756 1.00 88.44 88 THR A CA 1
ATOM 693 C C . THR A 1 88 ? 29.275 -15.722 -15.638 1.00 88.44 88 THR A C 1
ATOM 695 O O . THR A 1 88 ? 29.518 -14.522 -15.474 1.00 88.44 88 THR A O 1
ATOM 698 N N . GLY A 1 89 ? 28.039 -16.190 -15.721 1.00 85.38 89 GLY A N 1
ATOM 699 C CA . GLY A 1 89 ? 26.854 -15.375 -15.518 1.00 85.38 89 GLY A CA 1
ATOM 700 C C . GLY A 1 89 ? 25.821 -16.067 -14.650 1.00 85.38 89 GLY A C 1
ATOM 701 O O . GLY A 1 89 ? 25.869 -17.275 -14.429 1.00 85.38 89 GLY A O 1
ATOM 702 N N . GLU A 1 90 ? 24.895 -15.251 -14.179 1.00 85.00 90 GLU A N 1
ATOM 703 C CA . GLU A 1 90 ? 23.739 -15.599 -13.363 1.00 85.00 90 GLU A CA 1
ATOM 704 C C . GLU A 1 90 ? 22.522 -14.858 -13.935 1.00 85.00 90 GLU A C 1
ATOM 706 O O . GLU A 1 90 ? 22.670 -13.821 -14.602 1.00 85.00 90 GLU A O 1
ATOM 711 N N . LEU A 1 91 ? 21.312 -15.365 -13.681 1.00 77.50 91 LEU A N 1
ATOM 712 C CA . LEU A 1 91 ? 20.110 -14.585 -13.968 1.00 77.50 91 LEU A CA 1
ATOM 713 C C . LEU A 1 91 ? 20.113 -13.309 -13.119 1.00 77.50 91 LEU A C 1
ATOM 715 O O . LEU A 1 91 ? 20.552 -13.292 -11.968 1.00 77.50 91 LEU A O 1
ATOM 719 N N . GLY A 1 92 ? 19.687 -12.209 -13.735 1.00 75.56 92 GLY A N 1
ATOM 720 C CA . GLY A 1 92 ? 19.591 -10.923 -13.062 1.00 75.56 92 GLY A CA 1
ATOM 721 C C . GLY A 1 92 ? 18.353 -10.828 -12.172 1.00 75.56 92 GLY A C 1
ATOM 722 O O . GLY A 1 92 ? 18.135 -11.649 -11.291 1.00 75.56 92 GLY A O 1
ATOM 723 N N . ALA A 1 93 ? 17.554 -9.779 -12.352 1.00 73.94 93 ALA A N 1
ATOM 724 C CA . ALA A 1 93 ? 16.324 -9.594 -11.577 1.00 73.94 93 ALA A CA 1
ATOM 725 C C . ALA A 1 93 ? 15.121 -10.365 -12.157 1.00 73.94 93 ALA A C 1
ATOM 727 O O . ALA A 1 93 ? 14.082 -10.456 -11.506 1.00 73.94 93 ALA A O 1
ATOM 728 N N . LEU A 1 94 ? 15.254 -10.927 -13.363 1.00 72.50 94 LEU A N 1
ATOM 729 C CA . LEU A 1 94 ? 14.192 -11.695 -14.009 1.00 72.50 94 LEU A CA 1
ATOM 730 C C . LEU A 1 94 ? 14.055 -13.089 -13.357 1.00 72.50 94 LEU A C 1
ATOM 732 O O . LEU A 1 94 ? 15.055 -13.800 -13.268 1.00 72.50 94 LEU A O 1
ATOM 736 N N . PRO A 1 95 ? 12.846 -13.492 -12.913 1.00 60.75 95 PRO A N 1
ATOM 737 C CA . PRO A 1 95 ? 12.643 -14.699 -12.101 1.00 60.75 95 PRO A CA 1
ATOM 738 C C . PRO A 1 95 ? 12.805 -16.020 -12.873 1.00 60.75 95 PRO A C 1
ATOM 740 O O . PRO A 1 95 ? 13.141 -17.026 -12.259 1.00 60.75 95 PRO A O 1
ATOM 743 N N . ALA A 1 96 ? 12.578 -16.018 -14.189 1.00 64.38 96 ALA A N 1
ATOM 744 C CA . ALA A 1 96 ? 12.901 -17.084 -15.141 1.00 64.38 96 ALA A CA 1
ATOM 745 C C . ALA A 1 96 ? 12.625 -16.547 -16.553 1.00 64.38 96 ALA A C 1
ATOM 747 O O . ALA A 1 96 ? 11.655 -15.814 -16.743 1.00 64.38 96 ALA A O 1
ATOM 748 N N . VAL A 1 97 ? 13.462 -16.878 -17.539 1.00 61.97 97 VAL A N 1
ATOM 749 C CA . VAL A 1 97 ? 13.305 -16.366 -18.910 1.00 61.97 97 VAL A CA 1
ATOM 750 C C . VAL A 1 97 ? 13.380 -17.535 -19.888 1.00 61.97 97 VAL A C 1
ATOM 752 O O . VAL A 1 97 ? 14.445 -17.845 -20.418 1.00 61.97 97 VAL A O 1
ATOM 755 N N . ASP A 1 98 ? 12.240 -18.172 -20.161 1.00 69.69 98 ASP A N 1
ATOM 756 C CA . ASP A 1 98 ? 12.102 -19.118 -21.282 1.00 69.69 98 ASP A CA 1
ATOM 757 C C . ASP A 1 98 ? 11.780 -18.371 -22.588 1.00 69.69 98 ASP A C 1
ATOM 759 O O . ASP A 1 98 ? 10.845 -18.683 -23.320 1.00 69.69 98 ASP A O 1
ATOM 763 N N . CYS A 1 99 ? 12.523 -17.297 -22.858 1.00 78.88 99 CYS A N 1
ATOM 764 C CA . CYS A 1 99 ? 12.355 -16.531 -24.085 1.00 78.88 99 CYS A CA 1
ATOM 765 C C . CYS A 1 99 ? 13.229 -17.138 -25.180 1.00 78.88 99 CYS A C 1
ATOM 767 O O . CYS A 1 99 ? 14.454 -17.180 -25.071 1.00 78.88 99 CYS A O 1
ATOM 769 N N . ASP A 1 100 ? 12.599 -17.585 -26.258 1.00 80.69 100 ASP A N 1
ATOM 770 C CA . ASP A 1 100 ? 13.259 -18.077 -27.470 1.00 80.69 100 ASP A CA 1
ATOM 771 C C . ASP A 1 100 ? 13.490 -16.968 -28.515 1.00 80.69 100 ASP A C 1
ATOM 773 O O . ASP A 1 100 ? 14.248 -17.146 -29.473 1.00 80.69 100 ASP A O 1
ATOM 777 N N . THR A 1 101 ? 12.888 -15.795 -28.307 1.00 84.94 101 THR A N 1
ATOM 778 C CA . THR A 1 101 ? 12.964 -14.633 -29.197 1.00 84.94 101 T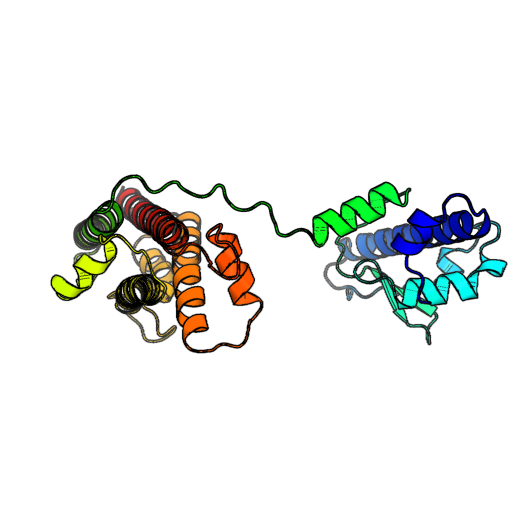HR A CA 1
ATOM 779 C C . THR A 1 101 ? 13.274 -13.342 -28.439 1.00 84.94 101 THR A C 1
ATOM 781 O O . THR A 1 101 ? 12.995 -13.203 -27.247 1.00 84.94 101 THR A O 1
ATOM 784 N N . LEU A 1 102 ? 13.846 -12.361 -29.152 1.00 84.56 102 LEU A N 1
ATOM 785 C CA . LEU A 1 102 ? 14.101 -11.030 -28.593 1.00 84.56 102 LEU A CA 1
ATOM 786 C C . LEU A 1 102 ? 12.805 -10.296 -28.230 1.00 84.56 102 LEU A C 1
ATOM 788 O O . LEU A 1 102 ? 12.804 -9.563 -27.250 1.00 84.56 102 LEU A O 1
ATOM 792 N N . ASP A 1 103 ? 11.724 -10.484 -28.993 1.00 83.44 103 ASP A N 1
ATOM 793 C CA . ASP A 1 103 ? 10.421 -9.879 -28.695 1.00 83.44 103 ASP A CA 1
ATOM 794 C C . ASP A 1 103 ? 9.893 -10.338 -27.333 1.00 83.44 103 ASP A C 1
ATOM 796 O O . ASP A 1 103 ? 9.516 -9.505 -26.511 1.00 83.44 103 ASP A O 1
ATOM 800 N N . LEU A 1 104 ? 9.933 -11.647 -27.062 1.00 82.25 104 LEU A N 1
ATOM 801 C CA . LEU A 1 104 ? 9.527 -12.191 -25.765 1.00 82.25 104 LEU A CA 1
ATOM 802 C C . LEU A 1 104 ? 10.451 -11.718 -24.643 1.00 82.25 104 LEU A C 1
ATOM 804 O O . LEU A 1 104 ? 9.967 -11.297 -23.599 1.00 82.25 104 LEU A O 1
ATOM 808 N N . TYR A 1 105 ? 11.766 -11.704 -24.880 1.00 84.12 105 TYR A N 1
ATOM 809 C CA . TYR A 1 105 ? 12.721 -11.191 -23.898 1.00 84.12 105 TYR A CA 1
ATOM 810 C C . TYR A 1 105 ? 12.434 -9.730 -23.529 1.00 84.12 105 TYR A C 1
ATOM 812 O O . TYR A 1 105 ? 12.384 -9.377 -22.353 1.00 84.12 105 TYR A O 1
ATOM 820 N N . LEU A 1 106 ? 12.219 -8.871 -24.527 1.00 85.56 106 LEU A N 1
ATOM 821 C CA . LEU A 1 106 ? 11.921 -7.463 -24.289 1.00 85.56 106 LEU A CA 1
ATOM 822 C C . LEU A 1 106 ? 10.544 -7.266 -23.655 1.00 85.56 106 LEU A C 1
ATOM 824 O O . LEU A 1 106 ? 10.400 -6.350 -22.850 1.00 85.56 106 LEU A O 1
ATOM 828 N N . ALA A 1 107 ? 9.561 -8.112 -23.973 1.00 79.62 107 ALA A N 1
ATOM 829 C CA . ALA A 1 107 ? 8.259 -8.103 -23.315 1.00 79.62 107 ALA A CA 1
ATOM 830 C C . ALA A 1 107 ? 8.374 -8.470 -21.828 1.00 79.62 107 ALA A C 1
ATOM 832 O O . ALA A 1 107 ? 7.782 -7.784 -21.002 1.00 79.62 107 ALA A O 1
ATOM 833 N N . GLU A 1 108 ? 9.187 -9.468 -21.474 1.00 77.88 108 GLU A N 1
ATOM 834 C CA . GLU A 1 108 ? 9.451 -9.850 -20.080 1.00 77.88 108 GLU A CA 1
ATOM 835 C C . GLU A 1 108 ? 10.238 -8.777 -19.324 1.00 77.88 108 GLU A C 1
ATOM 837 O O . GLU A 1 108 ? 9.872 -8.394 -18.214 1.00 77.88 108 GLU A O 1
ATOM 842 N N . VAL A 1 109 ? 11.280 -8.208 -19.940 1.00 81.50 109 VAL A N 1
ATOM 843 C CA . VAL A 1 109 ? 11.998 -7.058 -19.369 1.00 81.50 109 VAL A CA 1
ATOM 844 C C . VAL A 1 109 ? 11.044 -5.886 -19.165 1.00 81.50 109 VAL A C 1
ATOM 846 O O . VAL A 1 109 ? 11.065 -5.254 -18.109 1.00 81.50 109 VAL A O 1
ATOM 849 N N . ALA A 1 110 ? 10.190 -5.599 -20.148 1.00 78.94 110 ALA A N 1
ATOM 850 C CA . ALA A 1 110 ? 9.201 -4.542 -20.044 1.00 78.94 110 ALA A CA 1
ATOM 851 C C . ALA A 1 110 ? 8.179 -4.844 -18.950 1.00 78.94 110 ALA A C 1
ATOM 853 O O . ALA A 1 110 ? 7.885 -3.940 -18.184 1.00 78.94 110 ALA A O 1
ATOM 854 N N . ALA A 1 111 ? 7.672 -6.070 -18.821 1.00 74.25 111 ALA A N 1
ATOM 855 C CA . ALA A 1 111 ? 6.724 -6.457 -17.778 1.00 74.25 111 ALA A CA 1
ATOM 856 C C . ALA A 1 111 ? 7.348 -6.379 -16.378 1.00 74.25 111 ALA A C 1
ATOM 858 O O . ALA A 1 111 ? 6.727 -5.862 -15.454 1.00 74.25 111 ALA A O 1
ATOM 859 N N . HIS A 1 112 ? 8.597 -6.821 -16.233 1.00 74.62 112 HIS A N 1
ATOM 860 C CA . HIS A 1 112 ? 9.323 -6.801 -14.967 1.00 74.62 112 HIS A CA 1
ATOM 861 C C . HIS A 1 112 ? 9.728 -5.387 -14.527 1.00 74.62 112 HIS A C 1
ATOM 863 O O . HIS A 1 112 ? 9.718 -5.070 -13.340 1.00 74.62 112 HIS A O 1
ATOM 869 N N . LEU A 1 113 ? 10.097 -4.528 -15.482 1.00 75.88 113 LEU A N 1
ATOM 870 C CA . LEU A 1 113 ? 10.407 -3.120 -15.223 1.00 75.88 113 LEU A CA 1
ATOM 871 C C . LEU A 1 113 ? 9.164 -2.227 -15.239 1.00 75.88 113 LEU A C 1
ATOM 873 O O . LEU A 1 113 ? 9.240 -1.067 -14.822 1.00 75.88 113 LEU A O 1
ATOM 877 N N . SER A 1 114 ? 8.033 -2.739 -15.727 1.00 68.06 114 SER A N 1
ATOM 878 C CA . SER A 1 114 ? 6.765 -2.033 -15.649 1.00 68.06 114 SER A CA 1
ATOM 879 C C . SER A 1 114 ? 6.379 -1.928 -14.181 1.00 68.06 114 SER A C 1
ATOM 881 O O . SER A 1 114 ? 6.468 -2.912 -13.443 1.00 68.06 114 SER A O 1
ATOM 883 N N . PRO A 1 115 ? 5.917 -0.751 -13.729 1.00 57.09 115 PRO A N 1
ATOM 884 C CA . PRO A 1 115 ? 5.220 -0.683 -12.459 1.00 57.09 115 PRO A CA 1
ATOM 885 C C . PRO A 1 115 ? 4.094 -1.731 -12.486 1.00 57.09 115 PRO A C 1
ATOM 887 O O . PRO A 1 115 ? 3.497 -1.922 -13.553 1.00 57.09 115 PRO A O 1
ATOM 890 N N . PRO A 1 116 ? 3.767 -2.385 -11.355 1.00 56.75 116 PRO A N 1
ATOM 891 C CA . PRO A 1 116 ? 2.598 -3.255 -11.308 1.00 56.75 116 PRO A CA 1
ATOM 892 C C . PRO A 1 116 ? 1.374 -2.503 -11.854 1.00 56.75 116 PRO A C 1
ATOM 894 O O . PRO A 1 116 ? 1.350 -1.269 -11.862 1.00 56.75 116 PRO A O 1
ATOM 897 N N . ALA A 1 117 ? 0.341 -3.193 -12.330 1.00 51.06 117 ALA A N 1
ATOM 898 C CA . ALA A 1 117 ? -0.883 -2.487 -12.701 1.00 51.06 117 ALA A CA 1
ATOM 899 C C . ALA A 1 117 ? -1.344 -1.638 -11.492 1.00 51.06 117 ALA A C 1
ATOM 901 O O . ALA A 1 117 ? -1.389 -2.171 -10.377 1.00 51.06 117 ALA A O 1
ATOM 902 N N . PRO A 1 118 ? -1.606 -0.325 -11.656 1.00 52.38 118 PRO A N 1
ATOM 903 C CA . P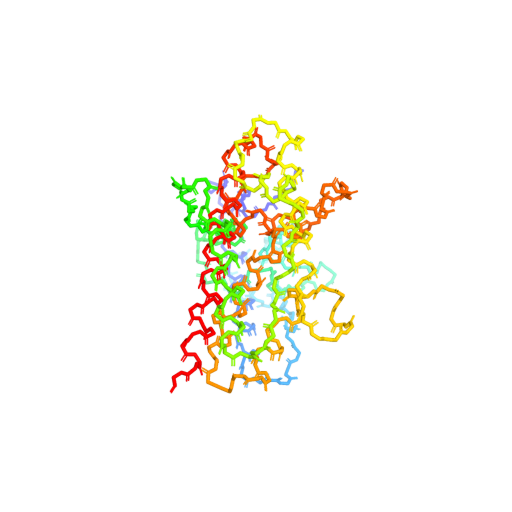RO A 1 118 ? -2.158 0.474 -10.573 1.00 52.38 118 PRO A CA 1
ATOM 904 C C . PRO A 1 118 ? -3.435 -0.206 -10.084 1.00 52.38 118 PRO A C 1
ATOM 906 O O . PRO A 1 118 ? -4.269 -0.591 -10.907 1.00 52.38 118 PRO A O 1
ATOM 909 N N . LEU A 1 119 ? -3.591 -0.357 -8.767 1.00 57.34 119 LEU A N 1
ATOM 910 C CA . LEU A 1 119 ? -4.891 -0.713 -8.201 1.00 57.34 119 LEU A CA 1
ATOM 911 C C . LEU A 1 119 ? -5.931 0.256 -8.769 1.00 57.34 119 LEU A C 1
ATOM 913 O O . LEU A 1 119 ? -5.670 1.461 -8.854 1.00 57.34 119 LEU A O 1
ATOM 917 N N . GLU A 1 120 ? -7.074 -0.277 -9.207 1.00 55.38 120 GLU A N 1
ATOM 918 C CA . GLU A 1 120 ? -8.146 0.532 -9.778 1.00 55.38 120 GLU A CA 1
ATOM 919 C C . GLU A 1 120 ? -8.497 1.635 -8.776 1.00 55.38 120 GLU A C 1
ATOM 921 O O . GLU A 1 120 ? -8.892 1.369 -7.638 1.00 55.38 120 GLU A O 1
ATOM 926 N N . ALA A 1 121 ? -8.222 2.880 -9.166 1.00 57.66 121 ALA A N 1
ATOM 927 C CA . ALA A 1 121 ? -8.295 3.998 -8.248 1.00 57.66 121 ALA A CA 1
ATOM 928 C C . ALA A 1 121 ? -9.743 4.174 -7.803 1.00 57.66 121 ALA A C 1
ATOM 930 O O . ALA A 1 121 ? -10.625 4.425 -8.626 1.00 57.66 121 ALA A O 1
ATOM 931 N N . LEU A 1 122 ? -9.982 4.064 -6.498 1.00 63.19 122 LEU A N 1
ATOM 932 C CA . LEU A 1 122 ? -11.317 4.254 -5.955 1.00 63.19 122 LEU A CA 1
ATOM 933 C C . LEU A 1 122 ? -11.755 5.698 -6.206 1.00 63.19 122 LEU A C 1
ATOM 935 O O . LEU A 1 122 ? -11.090 6.655 -5.797 1.00 63.19 122 LEU A O 1
ATOM 939 N N . SER A 1 123 ? -12.881 5.862 -6.896 1.00 60.28 123 SER A N 1
ATOM 940 C CA . SER A 1 123 ? -13.499 7.168 -7.077 1.00 60.28 123 SER A CA 1
ATOM 941 C C . SER A 1 123 ? -14.195 7.571 -5.782 1.00 60.28 123 SER A C 1
ATOM 943 O O . SER A 1 123 ? -15.168 6.943 -5.368 1.00 60.28 123 SER A O 1
ATOM 945 N N . PHE A 1 124 ? -13.705 8.631 -5.150 1.00 63.31 124 PHE A N 1
ATOM 946 C CA . PHE A 1 124 ? -14.346 9.224 -3.985 1.00 63.31 124 PHE A CA 1
ATOM 947 C C . PHE A 1 124 ? -15.668 9.894 -4.364 1.00 63.31 124 PHE A C 1
ATOM 949 O O . PHE A 1 124 ? -15.697 10.729 -5.268 1.00 63.31 124 PHE A O 1
ATOM 956 N N . THR A 1 125 ? -16.745 9.558 -3.657 1.00 67.50 125 THR A N 1
ATOM 957 C CA . THR A 1 125 ? -18.096 10.062 -3.952 1.00 67.50 125 THR A CA 1
ATOM 958 C C . THR A 1 125 ? -18.701 10.911 -2.833 1.00 67.50 125 THR A C 1
ATOM 960 O O . THR A 1 125 ? -19.593 11.708 -3.114 1.00 67.50 125 THR A O 1
ATOM 963 N N . GLU A 1 126 ? -18.219 10.816 -1.586 1.00 83.56 126 GLU A N 1
ATOM 964 C CA . GLU A 1 126 ? -18.827 11.520 -0.448 1.00 83.56 126 GLU A CA 1
ATOM 965 C C . GLU A 1 126 ? -17.790 12.149 0.515 1.00 83.56 126 GLU A C 1
ATOM 967 O O . GLU A 1 126 ? -17.153 11.419 1.278 1.00 83.56 126 GLU A O 1
ATOM 972 N N . PRO A 1 127 ? -17.697 13.499 0.603 1.00 84.38 127 PRO A N 1
ATOM 973 C CA . PRO A 1 127 ? -16.754 14.254 1.451 1.00 84.38 127 PRO A CA 1
ATOM 974 C C . PRO A 1 127 ? -16.602 13.777 2.899 1.00 84.38 127 PRO A C 1
ATOM 976 O O . PRO A 1 127 ? -15.529 13.884 3.485 1.00 84.38 127 PRO A O 1
ATOM 979 N N . ARG A 1 128 ? -17.674 13.247 3.492 1.00 88.62 128 ARG A N 1
ATOM 980 C CA . ARG A 1 128 ? -17.730 12.873 4.912 1.00 88.62 128 ARG A CA 1
ATOM 981 C C . ARG A 1 128 ? -17.578 11.372 5.164 1.00 88.62 128 ARG A C 1
ATOM 983 O O . ARG A 1 128 ? -17.619 10.975 6.327 1.00 88.62 128 ARG A O 1
ATOM 990 N N . ALA A 1 129 ? -17.398 10.553 4.127 1.00 91.19 129 ALA A N 1
ATOM 991 C CA . ALA A 1 129 ? -17.349 9.097 4.265 1.00 91.19 129 ALA A CA 1
ATOM 992 C C . ALA A 1 129 ? -16.217 8.639 5.198 1.00 91.19 129 ALA A C 1
ATOM 994 O O . ALA A 1 129 ? -16.468 7.891 6.136 1.00 91.19 129 ALA A O 1
ATOM 995 N N . LEU A 1 130 ? -15.009 9.195 5.047 1.00 92.69 130 LEU A N 1
ATOM 996 C CA . LEU A 1 130 ? -13.872 8.871 5.917 1.00 92.69 130 LEU A CA 1
ATOM 997 C C . LEU A 1 130 ? -14.135 9.205 7.395 1.00 92.69 130 LEU A C 1
ATOM 999 O O . LEU A 1 130 ? -13.834 8.404 8.275 1.00 92.69 130 LEU A O 1
ATOM 1003 N N . LEU A 1 131 ? -14.722 10.373 7.681 1.00 91.62 131 LEU A N 1
ATOM 1004 C CA . LEU A 1 131 ? -15.072 10.755 9.055 1.00 91.62 131 LEU A CA 1
ATOM 1005 C C . LEU A 1 131 ? -16.100 9.798 9.659 1.00 91.62 131 LEU A C 1
ATOM 1007 O O . LEU A 1 131 ? -15.995 9.426 10.826 1.00 91.62 131 LEU A O 1
ATOM 1011 N N . ARG A 1 132 ? -17.085 9.390 8.855 1.00 91.38 132 ARG A N 1
ATOM 1012 C CA . ARG A 1 132 ? -18.102 8.423 9.262 1.00 91.38 132 ARG A CA 1
ATOM 1013 C C . ARG A 1 132 ? -17.480 7.055 9.550 1.00 91.38 132 ARG A C 1
ATOM 1015 O O . ARG A 1 132 ? -17.778 6.487 10.594 1.00 91.38 132 ARG A O 1
ATOM 1022 N N . ALA A 1 133 ? -16.605 6.571 8.670 1.00 93.81 133 ALA A N 1
ATOM 1023 C CA . ALA A 1 133 ? -15.913 5.296 8.831 1.00 93.81 133 ALA A CA 1
ATOM 1024 C C . ALA A 1 133 ? -15.056 5.274 10.107 1.00 93.81 133 ALA A C 1
ATOM 1026 O O . ALA A 1 133 ? -15.144 4.330 10.884 1.00 93.81 133 ALA A O 1
ATOM 1027 N N . LEU A 1 134 ? -14.300 6.344 10.390 1.00 93.88 134 LEU A N 1
ATOM 1028 C CA . LEU A 1 134 ? -13.511 6.453 11.626 1.00 93.88 134 LEU A CA 1
ATOM 1029 C C . LEU A 1 134 ? -14.390 6.408 12.882 1.00 93.88 134 LEU A C 1
ATOM 1031 O O . LEU A 1 134 ? -14.037 5.747 13.855 1.00 93.88 134 LEU A O 1
ATOM 1035 N N . ASN A 1 135 ? -15.537 7.090 12.852 1.00 92.25 135 ASN A N 1
ATOM 1036 C CA . ASN A 1 135 ? -16.483 7.083 13.963 1.00 92.25 135 ASN A CA 1
ATOM 1037 C C . ASN A 1 135 ? -17.110 5.696 14.175 1.00 92.25 135 ASN A C 1
ATOM 1039 O O . ASN A 1 135 ? -17.256 5.258 15.310 1.00 92.25 135 ASN A O 1
ATOM 1043 N N . PHE A 1 136 ? -17.471 4.992 13.099 1.00 93.00 136 PHE A N 1
ATOM 1044 C CA . PHE A 1 136 ? -18.007 3.636 13.218 1.00 93.00 136 PHE A CA 1
ATOM 1045 C C . PHE A 1 136 ? -16.962 2.624 13.680 1.00 93.00 136 PHE A C 1
ATOM 1047 O O . PHE A 1 136 ? -17.276 1.811 14.543 1.00 93.00 136 PHE A O 1
ATOM 1054 N N . LEU A 1 137 ? -15.721 2.720 13.193 1.00 94.81 137 LEU A N 1
ATOM 1055 C CA . LEU A 1 137 ? -14.620 1.896 13.683 1.00 94.81 137 LEU A CA 1
ATOM 1056 C C . LEU A 1 137 ? -14.439 2.045 15.202 1.00 94.81 137 LEU A C 1
ATOM 1058 O O . LEU A 1 137 ? -14.282 1.039 15.887 1.00 94.81 137 LEU A O 1
ATOM 1062 N N . ASP A 1 138 ? -14.470 3.274 15.728 1.00 94.62 138 ASP A N 1
ATOM 1063 C CA . ASP A 1 138 ? -14.337 3.518 17.171 1.00 94.62 138 ASP A CA 1
ATOM 1064 C C . ASP A 1 138 ? -15.504 2.924 17.967 1.00 94.62 138 ASP A C 1
ATOM 1066 O O . ASP A 1 138 ? -15.279 2.202 18.935 1.00 94.62 138 ASP A O 1
ATOM 1070 N N . ILE A 1 139 ? -16.741 3.151 17.508 1.00 93.38 139 ILE A N 1
ATOM 1071 C CA . ILE A 1 139 ? -17.951 2.606 18.140 1.00 93.38 139 ILE A CA 1
ATOM 1072 C C . ILE A 1 139 ? -17.914 1.075 18.160 1.00 93.38 139 ILE A C 1
ATOM 1074 O O . ILE A 1 139 ? -18.171 0.466 19.195 1.00 93.38 139 ILE A O 1
ATOM 1078 N N . ASP A 1 140 ? -17.600 0.432 17.036 1.00 93.25 140 ASP A N 1
ATOM 1079 C CA . ASP A 1 140 ? -17.560 -1.029 16.969 1.00 93.25 140 ASP A CA 1
ATOM 1080 C C . ASP A 1 140 ? -16.427 -1.609 17.807 1.00 93.25 140 ASP A C 1
ATOM 1082 O O . ASP A 1 140 ? -16.609 -2.627 18.476 1.00 93.25 140 ASP A O 1
ATOM 1086 N N . TYR A 1 141 ? -15.273 -0.945 17.824 1.00 94.81 141 TYR A N 1
ATOM 1087 C CA . TYR A 1 141 ? -14.178 -1.337 18.693 1.00 94.81 141 TYR A CA 1
ATOM 1088 C C . TYR A 1 141 ? -14.572 -1.212 20.176 1.00 94.81 141 TYR A C 1
ATOM 1090 O O . TYR A 1 141 ? -14.335 -2.151 20.936 1.00 94.81 141 TYR A O 1
ATOM 1098 N N . GLU A 1 142 ? -15.226 -0.123 20.591 1.00 94.31 142 GLU A N 1
ATOM 1099 C CA . GLU A 1 142 ? -15.723 0.053 21.964 1.00 94.31 142 GLU A CA 1
ATOM 1100 C C . GLU A 1 142 ? -16.763 -1.011 22.327 1.00 94.31 142 GLU A C 1
ATOM 1102 O O . GLU A 1 142 ? -16.696 -1.612 23.399 1.00 94.31 142 GLU A O 1
ATOM 1107 N N . LEU A 1 143 ? -17.681 -1.325 21.411 1.00 93.75 143 LEU A N 1
ATOM 1108 C CA . LEU A 1 143 ? -18.689 -2.364 21.618 1.00 93.75 143 LEU A CA 1
ATOM 1109 C C . LEU A 1 143 ? -18.089 -3.771 21.751 1.00 93.75 143 LEU A C 1
ATOM 1111 O O . LEU A 1 143 ? -18.651 -4.604 22.466 1.00 93.75 143 LEU A O 1
ATOM 1115 N N . VAL A 1 144 ? -16.990 -4.062 21.048 1.00 93.50 144 VAL A N 1
ATOM 1116 C CA . VAL A 1 144 ? -16.358 -5.392 21.039 1.00 93.50 144 VAL A CA 1
ATOM 1117 C C . VAL A 1 144 ? -15.319 -5.547 22.152 1.00 93.50 144 VAL A C 1
ATOM 1119 O O . VAL A 1 144 ? -15.234 -6.614 22.760 1.00 93.50 144 VAL A O 1
ATOM 1122 N N . LEU A 1 145 ? -14.527 -4.510 22.426 1.00 93.44 145 LEU A N 1
ATOM 1123 C CA . LEU A 1 145 ? -13.360 -4.577 23.313 1.00 93.44 145 LEU A CA 1
ATOM 1124 C C . LEU A 1 145 ? -13.482 -3.719 24.580 1.00 93.44 145 LEU A C 1
ATOM 1126 O O . LEU A 1 145 ? -12.655 -3.875 25.476 1.00 93.44 145 LEU A O 1
ATOM 1130 N N . GLY A 1 146 ? -14.513 -2.876 24.694 1.00 92.44 146 GLY A N 1
ATOM 1131 C CA . GLY A 1 146 ? -14.820 -2.097 25.900 1.00 92.44 146 GLY A CA 1
ATOM 1132 C C . GLY A 1 146 ? -13.949 -0.858 26.121 1.00 92.44 146 GLY A C 1
ATOM 1133 O O . GLY A 1 146 ? -14.012 -0.269 27.196 1.00 92.44 146 GLY A O 1
ATOM 1134 N N . ASP A 1 147 ? -13.144 -0.470 25.133 1.00 91.75 147 ASP A N 1
ATOM 1135 C CA . ASP A 1 147 ? -12.237 0.680 25.175 1.00 91.75 147 ASP A CA 1
ATOM 1136 C C . ASP A 1 147 ? -12.417 1.547 23.923 1.00 91.75 147 ASP A C 1
ATOM 1138 O O . ASP A 1 147 ? -12.871 1.065 22.897 1.00 91.75 147 ASP A O 1
ATOM 1142 N N . THR A 1 148 ? -11.991 2.810 23.965 1.00 93.00 148 THR A N 1
ATOM 1143 C CA . THR A 1 148 ? -11.939 3.668 22.762 1.00 93.00 148 THR A CA 1
ATOM 1144 C C . THR A 1 148 ? -10.663 3.402 21.969 1.00 93.00 148 THR A C 1
ATOM 1146 O O . THR A 1 148 ? -9.581 3.309 22.559 1.00 93.00 148 THR A O 1
ATOM 1149 N N . LEU A 1 149 ? -10.762 3.324 20.641 1.00 93.38 149 LEU A N 1
ATOM 1150 C CA . LEU A 1 149 ? -9.618 3.148 19.743 1.00 93.38 149 LEU A CA 1
ATOM 1151 C C . LEU A 1 149 ? -9.144 4.481 19.171 1.00 93.38 149 LEU A C 1
ATOM 1153 O O . LEU A 1 149 ? -7.942 4.758 19.144 1.00 93.38 149 LEU A O 1
ATOM 1157 N N . VAL A 1 150 ? -10.074 5.298 18.693 1.00 88.88 150 VAL A N 1
ATOM 1158 C CA . VAL A 1 150 ? -9.784 6.557 18.015 1.00 88.88 150 VAL A CA 1
ATOM 1159 C C . VAL A 1 150 ? -9.855 7.686 19.033 1.00 88.88 150 VAL A C 1
ATOM 1161 O O . VAL A 1 150 ? -10.812 7.822 19.788 1.00 88.88 150 VAL A O 1
ATOM 1164 N N . VAL A 1 151 ? -8.828 8.534 19.062 1.00 81.44 151 VAL A N 1
ATOM 1165 C CA . VAL A 1 151 ? -8.900 9.806 19.788 1.00 81.44 151 VAL A CA 1
ATOM 1166 C C . VAL A 1 151 ? -9.304 10.871 18.782 1.00 81.44 151 VAL A C 1
ATOM 1168 O O . VAL A 1 151 ? -8.468 11.245 17.955 1.00 81.44 151 VAL A O 1
ATOM 1171 N N . PRO A 1 152 ? -10.561 11.346 18.792 1.00 69.25 152 PRO A N 1
ATOM 1172 C CA . PRO A 1 152 ? -10.983 12.345 17.830 1.00 69.25 152 PRO A CA 1
ATOM 1173 C C . PRO A 1 152 ? -10.144 13.617 18.025 1.00 69.25 152 PRO A C 1
ATOM 1175 O O . PRO A 1 152 ? -10.051 14.128 19.148 1.00 69.25 152 PRO A O 1
ATOM 1178 N N . PRO A 1 153 ? -9.525 14.153 16.958 1.00 73.62 153 PRO A N 1
ATOM 1179 C CA . PRO A 1 153 ? -8.933 15.477 17.016 1.00 73.62 153 PRO A CA 1
ATOM 1180 C C . PRO A 1 153 ? -10.005 16.525 17.344 1.00 73.62 153 PRO A C 1
ATOM 1182 O O . PRO A 1 153 ? -11.196 16.286 17.105 1.00 73.62 153 PRO A O 1
ATOM 1185 N N . PRO A 1 154 ? -9.591 17.727 17.788 1.00 79.94 154 PRO A N 1
ATOM 1186 C CA . PRO A 1 154 ? -10.463 18.896 17.813 1.00 79.94 154 PRO A CA 1
ATOM 1187 C C . PRO A 1 154 ? -11.291 19.022 16.520 1.00 79.94 154 PRO A C 1
ATOM 1189 O O . PRO A 1 154 ? -10.801 18.732 15.426 1.00 79.94 154 PRO A O 1
ATOM 1192 N N . MET A 1 155 ? -12.569 19.392 16.646 1.00 78.81 155 MET A N 1
ATOM 1193 C CA . MET A 1 155 ? -13.544 19.361 15.541 1.00 78.81 155 MET A CA 1
ATOM 1194 C C . MET A 1 155 ? -13.118 20.191 14.324 1.00 78.81 155 MET A C 1
ATOM 1196 O O . MET A 1 155 ? -13.329 19.776 13.185 1.00 78.81 155 MET A O 1
ATOM 1200 N N . ASP A 1 156 ? -12.490 21.338 14.567 1.00 81.31 156 ASP A N 1
ATOM 1201 C CA . ASP A 1 156 ? -11.859 22.189 13.558 1.00 81.31 156 ASP A CA 1
ATOM 1202 C C . ASP A 1 156 ? -10.811 21.413 12.752 1.00 81.31 156 ASP A C 1
ATOM 1204 O O . ASP A 1 156 ? -10.829 21.430 11.522 1.00 81.31 156 ASP A O 1
ATOM 1208 N N . ARG A 1 157 ? -9.965 20.639 13.433 1.00 85.25 157 ARG A N 1
ATOM 1209 C CA . ARG A 1 157 ? -8.916 19.840 12.803 1.00 85.25 157 ARG A CA 1
ATOM 1210 C C . ARG A 1 157 ? -9.476 18.643 12.038 1.00 85.25 157 ARG A C 1
ATOM 1212 O O . ARG A 1 157 ? -9.060 18.397 10.911 1.00 85.25 157 ARG A O 1
ATOM 1219 N N . SER A 1 158 ? -10.455 17.941 12.604 1.00 85.12 158 SER A N 1
ATOM 1220 C CA . SER A 1 158 ? -11.129 16.811 11.947 1.00 85.12 158 SER A CA 1
ATOM 1221 C C . SER A 1 158 ? -11.889 17.234 10.685 1.00 85.12 158 SER A C 1
ATOM 1223 O O . SER A 1 158 ? -11.942 16.480 9.714 1.00 85.12 158 SER A O 1
ATOM 1225 N N . SER A 1 159 ? -12.428 18.460 10.655 1.00 89.06 159 SER A N 1
ATOM 1226 C CA . SER A 1 159 ? -13.148 18.983 9.487 1.00 89.06 159 SER A CA 1
ATOM 1227 C C . SER A 1 159 ? -12.289 19.045 8.219 1.00 89.06 159 SER A C 1
ATOM 1229 O O . SER A 1 159 ? -12.824 18.857 7.125 1.00 89.06 159 SER A O 1
ATOM 1231 N N . LEU A 1 160 ? -10.962 19.188 8.358 1.00 91.31 160 LEU A N 1
ATOM 1232 C CA . LEU A 1 160 ? -10.010 19.187 7.241 1.00 91.31 160 LEU A CA 1
ATOM 1233 C C . LEU A 1 160 ? -10.055 17.887 6.427 1.00 91.31 160 LEU A C 1
ATOM 1235 O O . LEU A 1 160 ? -9.758 17.904 5.236 1.00 91.31 160 LEU A O 1
ATOM 1239 N N . LEU A 1 161 ? -10.485 16.771 7.027 1.00 92.19 161 LEU A N 1
ATOM 1240 C CA . LEU A 1 161 ? -10.658 15.512 6.300 1.00 92.19 161 LEU A CA 1
ATOM 1241 C C . LEU A 1 161 ? -11.806 15.560 5.282 1.00 92.19 161 LEU A C 1
ATOM 1243 O O . LEU A 1 161 ? -11.798 14.823 4.297 1.00 92.19 161 LEU A O 1
ATOM 1247 N N . ALA A 1 162 ? -12.788 16.433 5.504 1.00 91.75 162 ALA A N 1
ATOM 1248 C CA . ALA A 1 162 ? -13.949 16.578 4.636 1.00 91.75 162 ALA A CA 1
ATOM 1249 C C . ALA A 1 162 ? -13.839 17.745 3.649 1.00 91.75 162 ALA A C 1
ATOM 1251 O O . ALA A 1 162 ? -14.613 17.785 2.694 1.00 91.75 162 ALA A O 1
ATOM 1252 N N . LEU A 1 163 ? -12.899 18.673 3.845 1.00 91.19 163 LEU A N 1
ATOM 1253 C CA . LEU A 1 163 ? -12.751 19.822 2.956 1.00 91.19 163 LEU A CA 1
ATOM 1254 C C . LEU A 1 163 ? -12.269 19.411 1.561 1.00 91.19 163 LEU A C 1
ATOM 1256 O O . LEU A 1 163 ? -11.590 18.395 1.369 1.00 91.19 163 LEU A O 1
ATOM 1260 N N . GLU A 1 164 ? -12.673 20.211 0.582 1.00 90.38 164 GLU A N 1
ATOM 1261 C CA . GLU A 1 164 ? -12.080 20.192 -0.747 1.00 90.38 164 GLU A CA 1
ATOM 1262 C C . GLU A 1 164 ? -10.667 20.776 -0.681 1.00 90.38 164 GLU A C 1
ATOM 1264 O O . GLU A 1 164 ? -10.354 21.606 0.173 1.00 90.38 164 GLU A O 1
ATOM 1269 N N . VAL A 1 165 ? -9.809 20.286 -1.567 1.00 92.12 165 VAL A N 1
ATOM 1270 C CA . VAL A 1 165 ? -8.398 20.653 -1.653 1.00 92.12 165 VAL A CA 1
ATOM 1271 C C . VAL A 1 165 ? -8.143 21.092 -3.082 1.00 92.12 165 VAL A C 1
ATOM 1273 O O . VAL A 1 165 ? -8.479 20.352 -4.005 1.00 92.12 165 VAL A O 1
ATOM 1276 N N . ASP A 1 166 ? -7.539 22.257 -3.258 1.00 92.12 166 ASP A N 1
ATOM 1277 C CA . ASP A 1 166 ? -7.161 22.838 -4.548 1.00 92.12 166 ASP A CA 1
ATOM 1278 C C . ASP A 1 166 ? -5.655 23.137 -4.648 1.00 92.12 166 ASP A C 1
ATOM 1280 O O . ASP A 1 166 ? -5.132 23.306 -5.751 1.00 92.12 166 ASP A O 1
ATOM 1284 N N . ASP A 1 167 ? -4.934 23.125 -3.524 1.00 92.25 167 ASP A N 1
ATOM 1285 C CA . ASP A 1 167 ? -3.497 23.375 -3.467 1.00 92.25 167 ASP A CA 1
ATOM 1286 C C . ASP A 1 167 ? -2.703 22.353 -2.624 1.00 92.25 167 ASP A C 1
ATOM 1288 O O . ASP A 1 167 ? -3.236 21.475 -1.936 1.00 92.25 167 ASP A O 1
ATOM 1292 N N . GLU A 1 168 ? -1.375 22.465 -2.702 1.00 91.00 168 GLU A N 1
ATOM 1293 C CA . GLU A 1 168 ? -0.427 21.608 -1.984 1.00 91.00 168 GLU A CA 1
ATOM 1294 C C . GLU A 1 168 ? -0.525 21.757 -0.455 1.00 91.00 168 GLU A C 1
ATOM 1296 O O . GLU A 1 168 ? -0.332 20.791 0.289 1.00 91.00 168 GLU A O 1
ATOM 1301 N N . GLY A 1 169 ? -0.814 22.964 0.037 1.00 91.62 169 GLY A N 1
ATOM 1302 C CA . GLY A 1 169 ? -0.892 23.260 1.467 1.00 91.62 169 GLY A CA 1
ATOM 1303 C C . GLY A 1 169 ? -2.099 22.594 2.124 1.00 91.62 169 GLY A C 1
ATOM 1304 O O . GLY A 1 169 ? -1.973 21.979 3.190 1.00 91.62 169 GLY A O 1
ATOM 1305 N N . ALA A 1 170 ? -3.252 22.658 1.463 1.00 92.44 170 ALA A N 1
ATOM 1306 C CA . ALA A 1 170 ? -4.481 22.001 1.876 1.00 92.44 170 ALA A CA 1
ATOM 1307 C C . ALA A 1 170 ? -4.349 20.469 1.794 1.00 92.44 170 ALA A C 1
ATOM 1309 O O . ALA A 1 170 ? -4.715 19.774 2.747 1.00 92.44 170 ALA A O 1
ATOM 1310 N N . TYR A 1 171 ? -3.718 19.942 0.734 1.00 92.94 171 TYR A N 1
ATOM 1311 C CA . TYR A 1 171 ? -3.400 18.512 0.605 1.00 92.94 171 TYR A CA 1
ATOM 1312 C C . TYR A 1 171 ? -2.550 18.004 1.776 1.00 92.94 171 TYR A C 1
ATOM 1314 O O . TYR A 1 171 ? -2.906 17.035 2.455 1.00 92.94 171 TYR A O 1
ATOM 1322 N N . ASN A 1 172 ? -1.447 18.698 2.062 1.00 92.25 172 ASN A N 1
ATOM 1323 C CA . ASN A 1 172 ? -0.549 18.336 3.155 1.00 92.25 172 ASN A CA 1
ATOM 1324 C C . ASN A 1 172 ? -1.219 18.474 4.528 1.00 92.25 172 ASN A C 1
ATOM 1326 O O . ASN A 1 172 ? -0.989 17.642 5.407 1.00 92.25 172 ASN A O 1
ATOM 1330 N N . SER A 1 173 ? -2.081 19.476 4.715 1.00 92.88 173 SER A N 1
ATOM 1331 C CA . SER A 1 173 ? -2.858 19.636 5.950 1.00 92.88 173 SER A CA 1
ATOM 1332 C C . SER A 1 173 ? -3.788 18.442 6.186 1.00 92.88 173 SER A C 1
ATOM 1334 O O . SER A 1 173 ? -3.794 17.887 7.287 1.00 92.88 173 SER A O 1
ATOM 1336 N N . GLY A 1 174 ? -4.503 17.988 5.150 1.00 93.62 174 GLY A N 1
ATOM 1337 C CA . GLY A 1 174 ? -5.342 16.788 5.212 1.00 93.62 174 GLY A CA 1
ATOM 1338 C C . GLY A 1 174 ? -4.544 15.526 5.561 1.00 93.62 174 GLY A C 1
ATOM 1339 O O . GLY A 1 174 ? -4.912 14.796 6.486 1.00 93.62 174 GLY A O 1
ATOM 1340 N N . LEU A 1 175 ? -3.399 15.309 4.899 1.00 94.19 175 LEU A N 1
ATOM 1341 C CA . LEU A 1 175 ? -2.488 14.197 5.205 1.00 94.19 175 LEU A CA 1
ATOM 1342 C C . LEU A 1 175 ? -1.977 14.231 6.650 1.00 94.19 175 LEU A C 1
ATOM 1344 O O . LEU A 1 175 ? -1.903 13.190 7.307 1.00 94.19 175 LEU A O 1
ATOM 1348 N N . ILE A 1 176 ? -1.616 15.408 7.165 1.00 93.12 176 ILE A N 1
ATOM 1349 C CA . ILE A 1 176 ? -1.150 15.564 8.548 1.00 93.12 176 ILE A CA 1
ATOM 1350 C C . ILE A 1 176 ? -2.248 15.163 9.530 1.00 93.12 176 ILE A C 1
ATOM 1352 O O . ILE A 1 176 ? -1.973 14.389 10.442 1.00 93.12 176 ILE A O 1
ATOM 1356 N N . VAL A 1 177 ? -3.478 15.651 9.346 1.00 93.62 177 VAL A N 1
ATOM 1357 C CA . VAL A 1 177 ? -4.592 15.290 10.236 1.00 93.62 177 VAL A CA 1
ATOM 1358 C C . VAL A 1 177 ? -4.846 13.790 10.208 1.00 93.62 177 VAL A C 1
ATOM 1360 O O . VAL A 1 177 ? -4.926 13.169 11.266 1.00 93.62 177 VAL A O 1
ATOM 1363 N N . LEU A 1 178 ? -4.918 13.198 9.015 1.00 94.25 178 LEU A N 1
ATOM 1364 C CA . LEU A 1 178 ? -5.168 11.768 8.875 1.00 94.25 178 LEU A CA 1
ATOM 1365 C C . LEU A 1 178 ? -4.064 10.938 9.542 1.00 94.25 178 LEU A C 1
ATOM 1367 O O . LEU A 1 178 ? -4.345 10.034 10.323 1.00 94.25 178 LEU A O 1
ATOM 1371 N N . THR A 1 179 ? -2.800 11.265 9.284 1.00 93.19 179 THR A N 1
ATOM 1372 C CA . THR A 1 179 ? -1.670 10.519 9.860 1.00 93.19 179 THR A CA 1
ATOM 1373 C C . THR A 1 179 ? -1.517 10.715 11.363 1.00 93.19 179 THR A C 1
ATOM 1375 O O . THR A 1 179 ? -1.081 9.784 12.037 1.00 93.19 179 THR A O 1
ATOM 1378 N N . ASP A 1 180 ? -1.911 11.868 11.907 1.00 91.75 180 ASP A N 1
ATOM 1379 C CA . ASP A 1 180 ? -1.965 12.082 13.353 1.00 91.75 180 ASP A CA 1
ATOM 1380 C C . ASP A 1 180 ? -3.021 11.184 14.008 1.00 91.75 180 ASP A C 1
ATOM 1382 O O . ASP A 1 180 ? -2.699 10.498 14.974 1.00 91.75 180 ASP A O 1
ATOM 1386 N N . ILE A 1 181 ? -4.228 11.088 13.435 1.00 92.56 181 ILE A N 1
ATOM 1387 C CA . ILE A 1 181 ? -5.273 10.167 13.922 1.00 92.56 181 ILE A CA 1
ATOM 1388 C C . ILE A 1 181 ? -4.766 8.721 13.924 1.00 92.56 181 ILE A C 1
ATOM 1390 O O . ILE A 1 181 ? -4.890 8.020 14.925 1.00 92.56 181 ILE A O 1
ATOM 1394 N N . LEU A 1 182 ? -4.161 8.279 12.816 1.00 93.31 182 LEU A N 1
ATOM 1395 C CA . LEU A 1 182 ? -3.645 6.912 12.670 1.00 93.31 182 LEU A CA 1
ATOM 1396 C C . LEU A 1 182 ? -2.483 6.612 13.630 1.00 93.31 182 LEU A C 1
ATOM 1398 O O . LEU A 1 182 ? -2.344 5.495 14.135 1.00 93.31 182 LEU A O 1
ATOM 1402 N N . ARG A 1 183 ? -1.624 7.600 13.891 1.00 91.06 183 ARG A N 1
ATOM 1403 C CA . ARG A 1 183 ? -0.523 7.466 14.850 1.00 91.06 183 ARG A CA 1
ATOM 1404 C C . ARG A 1 183 ? -1.046 7.368 16.282 1.00 91.06 183 ARG A C 1
ATOM 1406 O O . ARG A 1 183 ? -0.525 6.553 17.045 1.00 91.06 183 ARG A O 1
ATOM 1413 N N . ASP A 1 184 ? -2.049 8.178 16.612 1.00 91.06 184 ASP A N 1
ATOM 1414 C CA . ASP A 1 184 ? -2.546 8.392 17.974 1.00 91.06 184 ASP A CA 1
ATOM 1415 C C . ASP A 1 184 ? -3.681 7.417 18.361 1.00 91.06 184 ASP A C 1
ATOM 1417 O O . ASP A 1 184 ? -4.296 7.568 19.418 1.00 91.06 184 ASP A O 1
ATOM 1421 N N . LEU A 1 185 ? -3.922 6.377 17.547 1.00 93.88 185 LEU A N 1
ATOM 1422 C CA . LEU A 1 185 ? -4.790 5.254 17.911 1.00 93.88 185 LEU A CA 1
ATOM 1423 C C . LEU A 1 185 ? -4.364 4.664 19.264 1.00 93.88 185 LEU A C 1
ATOM 1425 O O . LEU A 1 185 ? -3.184 4.370 19.499 1.00 93.88 185 LEU A O 1
ATOM 1429 N N . LYS A 1 186 ? -5.342 4.437 20.144 1.00 93.69 186 LYS A N 1
ATOM 1430 C CA . LYS A 1 186 ? -5.182 3.901 21.503 1.00 93.69 186 LYS A CA 1
ATOM 1431 C C . LYS A 1 186 ? -4.924 2.396 21.502 1.00 93.69 186 LYS A C 1
ATOM 1433 O O . LYS A 1 186 ? -5.662 1.601 22.073 1.00 93.69 186 LYS A O 1
ATOM 1438 N N . VAL A 1 187 ? -3.818 2.005 20.883 1.00 92.81 187 VAL A N 1
ATOM 1439 C CA . VAL A 1 187 ? -3.334 0.627 20.894 1.00 92.81 187 VAL A CA 1
ATOM 1440 C C . VAL A 1 187 ? -2.208 0.493 21.924 1.00 92.81 187 VAL A C 1
ATOM 1442 O O . VAL A 1 187 ? -1.194 1.197 21.789 1.00 92.81 187 VAL A O 1
ATOM 1445 N N . PRO A 1 188 ? -2.340 -0.390 22.937 1.00 88.31 188 PRO A N 1
ATOM 1446 C CA . PRO A 1 188 ? -1.313 -0.618 23.949 1.00 88.31 188 PRO A CA 1
ATOM 1447 C C . PRO A 1 188 ? 0.057 -0.977 23.361 1.00 88.31 188 PRO A C 1
ATOM 1449 O O . PRO A 1 188 ? 0.174 -1.553 22.282 1.00 88.31 188 PRO A O 1
ATOM 1452 N N . GLY A 1 189 ? 1.113 -0.660 24.111 1.00 86.50 189 GLY A N 1
ATOM 1453 C CA . GLY A 1 189 ? 2.498 -0.941 23.732 1.00 86.50 189 GLY A CA 1
ATOM 1454 C C . GLY A 1 189 ? 3.288 0.303 23.326 1.00 86.50 189 GLY A C 1
ATOM 1455 O O . GLY A 1 189 ? 2.753 1.401 23.199 1.00 86.50 189 GLY A O 1
ATOM 1456 N N . ARG A 1 190 ? 4.607 0.130 23.184 1.00 80.62 190 ARG A N 1
ATOM 1457 C CA . ARG A 1 190 ? 5.554 1.222 22.880 1.00 80.62 190 ARG A CA 1
ATOM 1458 C C . ARG A 1 190 ? 6.296 1.048 21.555 1.00 80.62 190 ARG A C 1
ATOM 1460 O O . ARG A 1 190 ? 6.850 2.018 21.052 1.00 80.62 190 ARG A O 1
ATOM 1467 N N . ASN A 1 191 ? 6.329 -0.167 21.009 1.00 78.12 191 ASN A N 1
ATOM 1468 C CA . ASN A 1 191 ? 7.068 -0.496 19.796 1.00 78.12 191 ASN A CA 1
ATOM 1469 C C . ASN A 1 191 ? 6.197 -1.370 18.878 1.00 78.12 191 ASN A C 1
ATOM 1471 O O . ASN A 1 191 ? 5.682 -2.373 19.377 1.00 78.12 191 ASN A O 1
ATOM 1475 N N . PRO A 1 192 ? 6.030 -1.031 17.586 1.00 80.75 192 PRO A N 1
ATOM 1476 C CA . PRO A 1 192 ? 6.404 0.229 16.918 1.00 80.75 192 PRO A CA 1
ATOM 1477 C C . PRO A 1 192 ? 5.749 1.462 17.554 1.00 80.75 192 PRO A C 1
ATOM 1479 O O . PRO A 1 192 ? 4.746 1.338 18.246 1.00 80.75 192 PRO A O 1
ATOM 1482 N N . GLY A 1 193 ? 6.312 2.658 17.342 1.00 78.50 193 GLY A N 1
ATOM 1483 C CA . GLY A 1 193 ? 5.816 3.905 17.951 1.00 78.50 193 GLY A CA 1
ATOM 1484 C C . GLY A 1 193 ? 4.421 4.345 17.475 1.00 78.50 193 GLY A C 1
ATOM 1485 O O . GLY A 1 193 ? 3.734 5.060 18.196 1.00 78.50 193 GLY A O 1
ATOM 1486 N N . SER A 1 194 ? 3.975 3.871 16.308 1.00 87.50 194 SER A N 1
ATOM 1487 C CA . SER A 1 194 ? 2.656 4.161 15.724 1.00 87.50 194 SER A CA 1
ATOM 1488 C C . SER A 1 194 ? 1.579 3.208 16.250 1.00 87.50 194 SER A C 1
ATOM 1490 O O . SER A 1 194 ? 1.775 1.993 16.184 1.00 87.50 194 SER A O 1
ATOM 1492 N N . GLY A 1 195 ? 0.443 3.739 16.719 1.00 90.19 195 GLY A N 1
ATOM 1493 C CA . GLY A 1 195 ? -0.718 2.935 17.121 1.00 90.19 195 GLY A CA 1
ATOM 1494 C C . GLY A 1 195 ? -1.238 2.045 15.989 1.00 90.19 195 GLY A C 1
ATOM 1495 O O . GLY A 1 195 ? -1.451 0.855 16.210 1.00 90.19 195 GLY A O 1
ATOM 1496 N N . LEU A 1 196 ? -1.314 2.574 14.760 1.00 93.88 196 LEU A N 1
ATOM 1497 C CA . LEU A 1 196 ? -1.679 1.818 13.554 1.00 93.88 196 LEU A CA 1
ATOM 1498 C C . LEU A 1 196 ? -0.848 0.542 13.375 1.00 93.88 196 LEU A C 1
ATOM 1500 O O . LEU A 1 196 ? -1.396 -0.531 13.156 1.00 93.88 196 LEU A O 1
ATOM 1504 N N . LEU A 1 197 ? 0.475 0.640 13.514 1.00 91.94 197 LEU A N 1
ATOM 1505 C CA . LEU A 1 197 ? 1.369 -0.501 13.298 1.00 91.94 197 LEU A CA 1
ATOM 1506 C C . LEU A 1 197 ? 1.315 -1.530 14.437 1.00 91.94 197 LEU A C 1
ATOM 1508 O O . LEU A 1 197 ? 1.778 -2.654 14.272 1.00 91.94 197 LEU A O 1
ATOM 1512 N N . ARG A 1 198 ? 0.769 -1.157 15.600 1.00 94.00 198 ARG A N 1
ATOM 1513 C CA . ARG A 1 198 ? 0.505 -2.089 16.707 1.00 94.00 198 ARG A CA 1
ATOM 1514 C C . ARG A 1 198 ? -0.864 -2.763 16.585 1.00 94.00 198 ARG A C 1
ATOM 1516 O O . ARG A 1 198 ? -1.093 -3.769 17.255 1.00 94.00 198 ARG A O 1
ATOM 1523 N N . LEU A 1 199 ? -1.769 -2.210 15.772 1.00 94.38 199 LEU A N 1
ATOM 1524 C CA . LEU A 1 199 ? -3.183 -2.585 15.742 1.00 94.38 199 LEU A CA 1
ATOM 1525 C C . LEU A 1 199 ? -3.389 -4.058 15.391 1.00 94.38 199 LEU A C 1
ATOM 1527 O O . LEU A 1 199 ? -4.133 -4.737 16.089 1.00 94.38 199 LEU A O 1
ATOM 1531 N N . GLU A 1 200 ? -2.698 -4.562 14.368 1.00 93.50 200 GLU A N 1
ATOM 1532 C CA . GLU A 1 200 ? -2.839 -5.950 13.913 1.00 93.50 200 GLU A CA 1
ATOM 1533 C C . GLU A 1 200 ? -2.545 -6.950 15.040 1.00 93.50 200 GLU A C 1
ATOM 1535 O O . GLU A 1 200 ? -3.395 -7.768 15.392 1.00 93.50 200 GLU A O 1
ATOM 1540 N N . ALA A 1 201 ? -1.366 -6.843 15.660 1.00 93.00 201 ALA A N 1
ATOM 1541 C CA . ALA A 1 201 ? -0.959 -7.730 16.747 1.00 93.00 201 ALA A CA 1
ATOM 1542 C C . ALA A 1 201 ? -1.891 -7.615 17.964 1.00 93.00 201 ALA A C 1
ATOM 1544 O O . ALA A 1 201 ? -2.207 -8.616 18.610 1.00 93.00 201 ALA A O 1
ATOM 1545 N N . HIS A 1 202 ? -2.352 -6.398 18.268 1.00 94.75 202 HIS A N 1
ATOM 1546 C CA . HIS A 1 202 ? -3.285 -6.156 19.363 1.00 94.75 202 HIS A CA 1
ATOM 1547 C C . HIS A 1 202 ? -4.644 -6.816 19.111 1.00 94.75 202 HIS A C 1
ATOM 1549 O O . HIS A 1 202 ? -5.096 -7.595 19.953 1.00 94.75 202 HIS A O 1
ATOM 1555 N N . LEU A 1 203 ? -5.255 -6.588 17.944 1.00 94.75 203 LEU A N 1
ATOM 1556 C CA . LEU A 1 203 ? -6.526 -7.212 17.571 1.00 94.75 203 LEU A CA 1
ATOM 1557 C C . LEU A 1 203 ? -6.398 -8.737 17.543 1.00 94.75 203 LEU A C 1
ATOM 1559 O O . LEU A 1 203 ? -7.214 -9.423 18.150 1.00 94.75 203 LEU A O 1
ATOM 1563 N N . ALA A 1 204 ? -5.330 -9.272 16.949 1.00 93.50 204 ALA A N 1
ATOM 1564 C CA . ALA A 1 204 ? -5.074 -10.711 16.891 1.00 93.50 204 ALA A CA 1
ATOM 1565 C C . ALA A 1 204 ? -4.935 -11.367 18.279 1.00 93.50 204 ALA A C 1
ATOM 1567 O O . ALA A 1 204 ? -5.223 -12.555 18.431 1.00 93.50 204 ALA A O 1
ATOM 1568 N N . SER A 1 205 ? -4.492 -10.612 19.292 1.00 93.94 205 SER A N 1
ATOM 1569 C CA . SER A 1 205 ? -4.396 -11.092 20.678 1.00 93.94 205 SER A CA 1
ATOM 1570 C C . SER A 1 205 ? -5.738 -11.095 21.419 1.00 93.94 205 SER A C 1
ATOM 1572 O O . SER A 1 205 ? -5.911 -11.851 22.375 1.00 93.94 205 SER A O 1
ATOM 1574 N N . LYS A 1 206 ? -6.678 -10.240 21.000 1.00 94.25 206 LYS A N 1
ATOM 1575 C CA . LYS A 1 206 ? -7.984 -10.051 21.648 1.00 94.25 206 LYS A CA 1
ATOM 1576 C C . LYS A 1 206 ? -9.120 -10.782 20.941 1.00 94.25 206 LYS A C 1
ATOM 1578 O O . LYS A 1 206 ? -10.096 -11.134 21.593 1.00 94.25 206 LYS A O 1
ATOM 1583 N N . LEU A 1 207 ? -8.978 -11.016 19.641 1.00 94.00 207 LEU A N 1
ATOM 1584 C CA . LEU A 1 207 ? -9.994 -11.569 18.754 1.00 94.00 207 LEU A CA 1
ATOM 1585 C C . LEU A 1 207 ? -9.417 -12.804 18.036 1.00 94.00 207 LEU A C 1
ATOM 1587 O O . LEU A 1 207 ? -8.797 -12.672 16.981 1.00 94.00 207 LEU A O 1
ATOM 1591 N N . PRO A 1 208 ? -9.567 -14.019 18.599 1.00 89.31 208 PRO A N 1
ATOM 1592 C CA . PRO A 1 208 ? -8.973 -15.233 18.029 1.00 89.31 208 PRO A CA 1
ATOM 1593 C C . PRO A 1 208 ? -9.511 -15.614 16.642 1.00 89.31 208 PRO A C 1
ATOM 1595 O O . PRO A 1 208 ? -8.785 -16.219 15.860 1.00 89.31 208 PRO A O 1
ATOM 1598 N N . SER A 1 209 ? -10.764 -15.258 16.345 1.00 92.38 209 SER A N 1
ATOM 1599 C CA . SER A 1 209 ? -11.466 -15.487 15.070 1.00 92.38 209 SER A CA 1
ATOM 1600 C C . SER A 1 209 ? -11.245 -14.375 14.035 1.00 92.38 209 SER A C 1
ATOM 1602 O O . SER A 1 209 ? -11.888 -14.374 12.988 1.00 92.38 209 SER A O 1
ATOM 1604 N N . LEU A 1 210 ? -10.358 -13.418 14.316 1.00 94.88 210 LEU A N 1
ATOM 1605 C CA . LEU A 1 210 ? -10.059 -12.305 13.422 1.00 94.88 210 LEU A CA 1
ATOM 1606 C C . LEU A 1 210 ? -9.466 -12.791 12.096 1.00 94.88 210 LEU A C 1
ATOM 1608 O O . LEU A 1 210 ? -8.482 -13.535 12.089 1.00 94.88 210 LEU A O 1
ATOM 1612 N N . ASP A 1 211 ? -10.000 -12.286 10.983 1.00 93.75 211 ASP A N 1
ATOM 1613 C CA . ASP A 1 211 ? -9.340 -12.380 9.682 1.00 93.75 211 ASP A CA 1
ATOM 1614 C C . ASP A 1 211 ? -8.085 -11.496 9.692 1.00 93.75 211 ASP A C 1
ATOM 1616 O O . ASP A 1 211 ? -8.126 -10.277 9.492 1.00 93.75 211 ASP A O 1
ATOM 1620 N N . ARG A 1 212 ? -6.948 -12.130 9.982 1.00 92.38 212 ARG A N 1
ATOM 1621 C CA . ARG A 1 212 ? -5.652 -11.456 10.086 1.00 92.38 212 ARG A CA 1
ATOM 1622 C C . ARG A 1 212 ? -5.194 -10.895 8.750 1.00 92.38 212 ARG A C 1
ATOM 1624 O O . ARG A 1 212 ? -4.586 -9.829 8.737 1.00 92.38 212 ARG A O 1
ATOM 1631 N N . ASP A 1 213 ? -5.511 -11.562 7.646 1.00 91.62 213 ASP A N 1
ATOM 1632 C CA . ASP A 1 213 ? -5.077 -11.127 6.324 1.00 91.62 213 ASP A CA 1
ATOM 1633 C C . ASP A 1 213 ? -5.826 -9.858 5.906 1.00 91.62 213 ASP A C 1
ATOM 1635 O O . ASP A 1 213 ? -5.223 -8.937 5.351 1.00 91.62 213 ASP A O 1
ATOM 1639 N N . ALA A 1 214 ? -7.127 -9.768 6.210 1.00 90.94 214 ALA A N 1
ATOM 1640 C CA . ALA A 1 214 ? -7.908 -8.550 5.994 1.00 90.94 214 ALA A CA 1
ATOM 1641 C C . ALA A 1 214 ? -7.367 -7.369 6.810 1.00 90.94 214 ALA A C 1
ATOM 1643 O O . ALA A 1 214 ? -7.122 -6.295 6.253 1.00 90.94 214 ALA A O 1
ATOM 1644 N N . VAL A 1 215 ? -7.100 -7.581 8.102 1.00 94.38 215 VAL A N 1
ATOM 1645 C CA . VAL A 1 215 ? -6.535 -6.540 8.974 1.00 94.38 215 VAL A CA 1
ATOM 1646 C C . VAL A 1 215 ? -5.142 -6.117 8.513 1.00 94.38 215 VAL A C 1
ATOM 1648 O O . VAL A 1 215 ? -4.870 -4.918 8.434 1.00 94.38 215 VAL A O 1
ATOM 1651 N N . CYS A 1 216 ? -4.277 -7.070 8.158 1.00 93.69 216 CYS A N 1
ATOM 1652 C CA . CYS A 1 216 ? -2.929 -6.786 7.675 1.00 93.69 216 CYS A CA 1
ATOM 1653 C C . CYS A 1 216 ? -2.967 -5.922 6.405 1.00 93.69 216 CYS A C 1
ATOM 1655 O O . CYS A 1 216 ? -2.304 -4.884 6.345 1.00 93.69 216 CYS A O 1
ATOM 1657 N N . ARG A 1 217 ? -3.813 -6.273 5.422 1.00 91.94 217 ARG A N 1
ATOM 1658 C CA . ARG A 1 217 ? -3.998 -5.475 4.195 1.00 91.94 217 ARG A CA 1
ATOM 1659 C C . ARG A 1 217 ? -4.475 -4.054 4.492 1.00 91.94 217 ARG A C 1
ATOM 1661 O O . ARG A 1 217 ? -3.929 -3.100 3.936 1.00 91.94 217 ARG A O 1
ATOM 1668 N N . ALA A 1 218 ? -5.458 -3.896 5.378 1.00 94.81 218 ALA A N 1
ATOM 1669 C CA . ALA A 1 218 ? -5.987 -2.583 5.731 1.00 94.81 218 ALA A CA 1
ATOM 1670 C C . ALA A 1 218 ? -4.942 -1.710 6.453 1.00 94.81 218 ALA A C 1
ATOM 1672 O O . ALA A 1 218 ? -4.759 -0.540 6.109 1.00 94.81 218 ALA A O 1
ATOM 1673 N N . VAL A 1 219 ? -4.194 -2.288 7.400 1.00 95.38 219 VAL A N 1
ATOM 1674 C CA . VAL A 1 219 ? -3.095 -1.602 8.100 1.00 95.38 219 VAL A CA 1
ATOM 1675 C C . VAL A 1 219 ? -1.989 -1.196 7.125 1.00 95.38 219 VAL A C 1
ATOM 1677 O O . VAL A 1 219 ? -1.529 -0.055 7.172 1.00 95.38 219 VAL A O 1
ATOM 1680 N N . GLN A 1 220 ? -1.589 -2.088 6.213 1.00 93.88 220 GLN A N 1
ATOM 1681 C CA . GLN A 1 220 ? -0.581 -1.796 5.191 1.00 93.88 220 GLN A CA 1
ATOM 1682 C C . GLN A 1 220 ? -1.011 -0.652 4.270 1.00 93.88 220 GLN A C 1
ATOM 1684 O O . GLN A 1 220 ? -0.192 0.219 3.973 1.00 93.88 220 GLN A O 1
ATOM 1689 N N . LEU A 1 221 ? -2.281 -0.622 3.850 1.00 92.94 221 LEU A N 1
ATOM 1690 C CA . LEU A 1 221 ? -2.817 0.438 2.995 1.00 92.94 221 LEU A CA 1
ATOM 1691 C C . LEU A 1 221 ? -2.815 1.800 3.709 1.00 92.94 221 LEU A C 1
ATOM 1693 O O . LEU A 1 221 ? -2.378 2.800 3.136 1.00 92.94 221 LEU A O 1
ATOM 1697 N N . LEU A 1 222 ? -3.222 1.837 4.982 1.00 95.75 222 LEU A N 1
ATOM 1698 C CA . LEU A 1 222 ? -3.154 3.044 5.815 1.00 95.75 222 LEU A CA 1
ATOM 1699 C C . LEU A 1 222 ? -1.704 3.490 6.076 1.00 95.75 222 LEU A C 1
ATOM 1701 O O . LEU A 1 222 ? -1.431 4.692 6.147 1.00 95.75 222 LEU A O 1
ATOM 1705 N N . ASP A 1 223 ? -0.753 2.555 6.168 1.00 94.50 223 ASP A N 1
ATOM 1706 C CA . ASP A 1 223 ? 0.662 2.890 6.347 1.00 94.50 223 ASP A CA 1
ATOM 1707 C C . ASP A 1 223 ? 1.266 3.578 5.112 1.00 94.50 223 ASP A C 1
ATOM 1709 O O . ASP A 1 223 ? 2.103 4.471 5.264 1.00 94.50 223 ASP A O 1
ATOM 1713 N N . GLN A 1 224 ? 0.788 3.272 3.897 1.00 93.62 224 GLN A N 1
ATOM 1714 C CA . GLN A 1 224 ? 1.236 3.968 2.677 1.00 93.62 224 GLN A CA 1
ATOM 1715 C C . GLN A 1 224 ? 0.964 5.479 2.741 1.00 93.62 224 GLN A C 1
ATOM 1717 O O . GLN A 1 224 ? 1.798 6.291 2.333 1.00 93.62 224 GLN A O 1
ATOM 1722 N N . ILE A 1 225 ? -0.159 5.882 3.340 1.00 94.19 225 ILE A N 1
ATOM 1723 C CA . ILE A 1 225 ? -0.507 7.295 3.561 1.00 94.19 225 ILE A CA 1
ATOM 1724 C C . ILE A 1 225 ? 0.516 7.954 4.499 1.00 94.19 225 ILE A C 1
ATOM 1726 O O . ILE A 1 225 ? 0.975 9.076 4.251 1.00 94.19 225 ILE A O 1
ATOM 1730 N N . ARG A 1 226 ? 0.942 7.241 5.553 1.00 91.31 226 ARG A N 1
ATOM 1731 C CA . ARG A 1 226 ? 2.001 7.702 6.465 1.00 91.31 226 ARG A CA 1
ATOM 1732 C C . ARG A 1 226 ? 3.337 7.860 5.738 1.00 91.31 226 ARG A C 1
ATOM 1734 O O . ARG A 1 226 ? 4.031 8.853 5.974 1.00 91.31 226 ARG A O 1
ATOM 1741 N N . VAL A 1 227 ? 3.698 6.920 4.862 1.00 89.88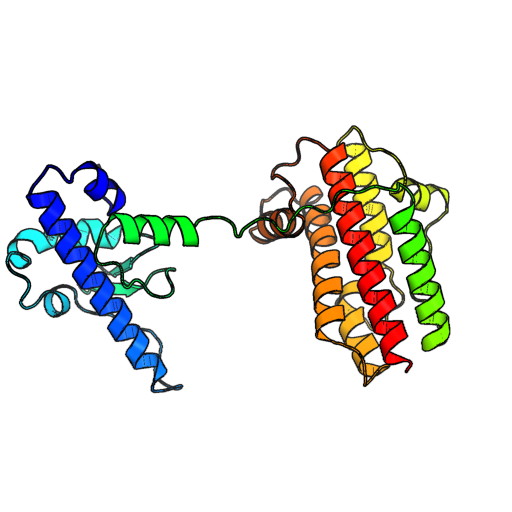 227 VAL A N 1
ATOM 1742 C CA . VAL A 1 227 ? 4.921 6.997 4.042 1.00 89.88 227 VAL A CA 1
ATOM 1743 C C . VAL A 1 227 ? 4.906 8.248 3.154 1.00 89.88 227 VAL A C 1
ATOM 1745 O O . VAL A 1 227 ? 5.873 9.016 3.177 1.00 89.88 227 VAL A O 1
ATOM 1748 N N . ILE A 1 228 ? 3.796 8.519 2.456 1.00 89.94 228 ILE A N 1
ATOM 1749 C CA . ILE A 1 228 ? 3.639 9.713 1.606 1.00 89.94 228 ILE A CA 1
ATOM 1750 C C . ILE A 1 228 ? 3.810 10.991 2.427 1.00 89.94 228 ILE A C 1
ATOM 1752 O O . ILE A 1 228 ? 4.639 11.837 2.083 1.00 89.94 228 ILE A O 1
ATOM 1756 N N . ARG A 1 229 ? 3.112 11.108 3.563 1.00 89.19 229 ARG A N 1
ATOM 1757 C CA . ARG A 1 229 ? 3.212 12.285 4.440 1.00 89.19 229 ARG A CA 1
ATOM 1758 C C . ARG A 1 229 ? 4.638 12.512 4.938 1.00 89.19 229 ARG A C 1
ATOM 1760 O O . ARG A 1 229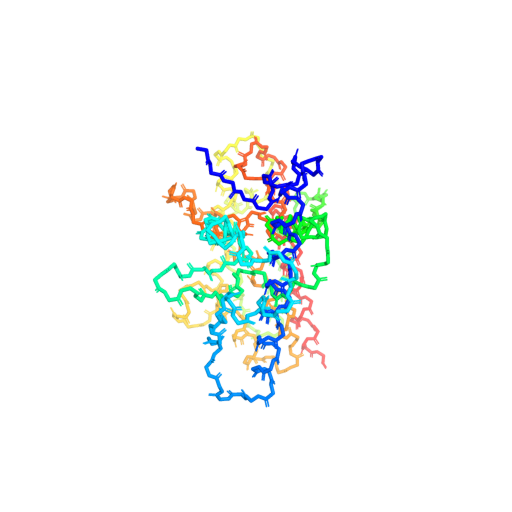 ? 5.104 13.647 4.989 1.00 89.19 229 ARG A O 1
ATOM 1767 N N . ASN A 1 230 ? 5.347 11.452 5.321 1.00 82.19 230 ASN A N 1
ATOM 1768 C CA . ASN A 1 230 ? 6.710 11.581 5.844 1.00 82.19 230 ASN A CA 1
ATOM 1769 C C . ASN A 1 230 ? 7.720 12.033 4.783 1.00 82.19 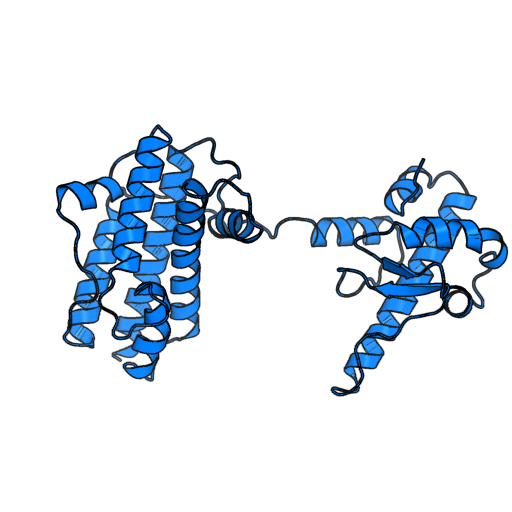230 ASN A C 1
ATOM 1771 O O . ASN A 1 230 ? 8.711 12.681 5.120 1.00 82.19 230 ASN A O 1
ATOM 1775 N N . SER A 1 231 ? 7.462 11.738 3.510 1.00 73.81 231 SER A N 1
ATOM 1776 C CA . SER A 1 231 ? 8.320 12.183 2.410 1.00 73.81 231 SER A CA 1
ATOM 1777 C C . SER A 1 231 ? 8.238 13.686 2.137 1.00 73.81 231 SER A C 1
ATOM 1779 O O . SER A 1 231 ? 9.248 14.291 1.784 1.00 73.81 231 SER A O 1
ATOM 1781 N N . ALA A 1 232 ? 7.085 14.311 2.401 1.00 69.25 232 ALA A N 1
ATOM 1782 C CA . ALA A 1 232 ? 6.921 15.762 2.295 1.00 69.25 232 ALA A CA 1
ATOM 1783 C C . ALA A 1 232 ? 7.840 16.518 3.277 1.00 69.25 232 ALA A C 1
ATOM 1785 O O . ALA A 1 232 ? 8.251 17.644 3.016 1.00 69.25 232 ALA A O 1
ATOM 1786 N N . VAL A 1 233 ? 8.216 15.875 4.390 1.00 61.47 233 VAL A N 1
ATOM 1787 C CA . VAL A 1 233 ? 9.132 16.423 5.407 1.00 61.47 233 VAL A CA 1
ATOM 1788 C C . VAL A 1 233 ? 10.605 16.123 5.075 1.00 61.47 233 VAL A C 1
ATOM 1790 O O . VAL A 1 233 ? 11.506 16.848 5.502 1.00 61.47 233 VAL A O 1
ATOM 1793 N N . HIS A 1 234 ? 10.875 15.071 4.293 1.00 56.38 234 HIS A N 1
ATOM 1794 C CA . HIS A 1 234 ? 12.221 14.616 3.940 1.00 56.38 234 HIS A CA 1
ATOM 1795 C C . HIS A 1 234 ? 12.350 14.387 2.421 1.00 56.38 234 HIS A C 1
ATOM 1797 O O . HIS A 1 234 ? 12.106 13.277 1.949 1.00 56.38 234 HIS A O 1
ATOM 1803 N N . PRO A 1 235 ? 12.817 15.388 1.651 1.00 52.38 235 PRO A N 1
ATOM 1804 C CA . PRO A 1 235 ? 12.673 15.448 0.189 1.00 52.38 235 PRO A CA 1
ATOM 1805 C C . PRO A 1 235 ? 13.556 14.476 -0.617 1.00 52.38 235 PRO A C 1
ATOM 1807 O O . PRO A 1 235 ? 13.707 14.639 -1.825 1.00 52.38 235 PRO A O 1
ATOM 1810 N N . LYS A 1 236 ? 14.173 13.467 0.009 1.00 55.53 236 LYS A N 1
ATOM 1811 C CA . LYS A 1 236 ? 14.939 12.459 -0.734 1.00 55.53 236 LYS A CA 1
ATOM 1812 C C . LYS A 1 236 ? 13.982 11.362 -1.210 1.00 55.53 236 LYS A C 1
ATOM 1814 O O . LYS A 1 236 ? 13.449 10.659 -0.351 1.00 55.53 236 LYS A O 1
ATOM 1819 N N . PRO A 1 237 ? 13.781 11.180 -2.529 1.00 56.94 237 PRO A N 1
ATOM 1820 C CA . PRO A 1 237 ? 12.948 10.101 -3.040 1.00 56.94 237 PRO A CA 1
ATOM 1821 C C . PRO A 1 237 ? 13.546 8.763 -2.604 1.00 56.94 237 PRO A C 1
ATOM 1823 O O . PRO A 1 237 ? 14.676 8.419 -2.952 1.00 56.94 237 PRO A O 1
ATOM 1826 N N . ARG A 1 238 ? 12.793 8.039 -1.777 1.00 68.44 238 ARG A N 1
ATOM 1827 C CA . ARG A 1 238 ? 13.095 6.666 -1.371 1.00 68.44 238 ARG A CA 1
ATOM 1828 C C . ARG A 1 238 ? 12.242 5.718 -2.216 1.00 68.44 238 ARG A C 1
ATOM 1830 O O . ARG A 1 238 ? 11.118 6.096 -2.539 1.00 68.44 238 ARG A O 1
ATOM 1837 N N . PRO A 1 239 ? 12.707 4.496 -2.529 1.00 72.81 239 PRO A N 1
ATOM 1838 C CA . PRO A 1 239 ? 11.898 3.490 -3.230 1.00 72.81 239 PRO A CA 1
ATOM 1839 C C . PRO A 1 239 ? 10.518 3.272 -2.586 1.00 72.81 239 PRO A C 1
ATOM 1841 O O . PRO A 1 239 ? 9.514 3.138 -3.280 1.00 72.81 239 PRO A O 1
ATOM 1844 N N . GLU A 1 240 ? 10.467 3.352 -1.254 1.00 78.44 240 GLU A N 1
ATOM 1845 C CA . GLU A 1 240 ? 9.253 3.292 -0.429 1.00 78.44 240 GLU A CA 1
ATOM 1846 C C . GLU A 1 240 ? 8.196 4.330 -0.837 1.00 78.44 240 GLU A C 1
ATOM 1848 O O . GLU A 1 240 ? 7.004 4.046 -0.812 1.00 78.44 240 GLU A O 1
ATOM 1853 N N . LEU A 1 241 ? 8.615 5.531 -1.248 1.00 81.56 241 LEU A N 1
ATOM 1854 C CA . LEU A 1 241 ? 7.696 6.597 -1.636 1.00 81.56 241 LEU A CA 1
ATOM 1855 C C . LEU A 1 241 ? 7.000 6.301 -2.963 1.00 81.56 241 LEU A C 1
ATOM 1857 O O . LEU A 1 241 ? 5.801 6.545 -3.099 1.00 81.56 241 LEU A O 1
ATOM 1861 N N . THR A 1 242 ? 7.754 5.795 -3.938 1.00 80.31 242 THR A N 1
ATOM 1862 C CA . THR A 1 242 ? 7.211 5.404 -5.242 1.00 80.31 242 THR A CA 1
ATOM 1863 C C . THR A 1 242 ? 6.236 4.244 -5.077 1.00 80.31 242 THR A C 1
ATOM 1865 O O . THR A 1 242 ? 5.149 4.283 -5.649 1.00 80.31 242 THR A O 1
ATOM 1868 N N . ALA A 1 243 ? 6.582 3.260 -4.239 1.00 82.56 243 ALA A N 1
ATOM 1869 C CA . ALA A 1 243 ? 5.695 2.151 -3.899 1.00 82.56 243 ALA A CA 1
ATOM 1870 C C . ALA A 1 243 ? 4.401 2.635 -3.219 1.00 82.56 243 ALA A C 1
ATOM 1872 O O . ALA A 1 243 ? 3.319 2.188 -3.584 1.00 82.56 243 ALA A O 1
ATOM 1873 N N . ALA A 1 244 ? 4.489 3.603 -2.302 1.00 86.88 244 ALA A N 1
ATOM 1874 C CA . ALA A 1 244 ? 3.316 4.158 -1.631 1.00 86.88 244 ALA A CA 1
ATOM 1875 C C . ALA A 1 244 ? 2.384 4.926 -2.583 1.00 86.88 244 ALA A C 1
ATOM 1877 O O . ALA A 1 244 ? 1.165 4.775 -2.508 1.00 86.88 244 ALA A O 1
ATOM 1878 N N . HIS A 1 245 ? 2.940 5.717 -3.510 1.00 87.81 245 HIS A N 1
ATOM 1879 C CA . HIS A 1 245 ? 2.142 6.368 -4.555 1.00 87.81 245 HIS A CA 1
ATOM 1880 C C . HIS A 1 245 ? 1.458 5.329 -5.437 1.00 87.81 245 HIS A C 1
ATOM 1882 O O . HIS A 1 245 ? 0.263 5.430 -5.692 1.00 87.81 245 HIS A O 1
ATOM 1888 N N . HIS A 1 246 ? 2.203 4.306 -5.850 1.00 84.31 246 HIS A N 1
ATOM 1889 C CA . HIS A 1 246 ? 1.685 3.223 -6.672 1.00 84.31 246 HIS A CA 1
ATOM 1890 C C . HIS A 1 246 ? 0.531 2.468 -5.994 1.00 84.31 246 HIS A C 1
ATOM 1892 O O . HIS A 1 246 ? -0.528 2.304 -6.599 1.00 84.31 246 HIS A O 1
ATOM 1898 N N . ALA A 1 247 ? 0.685 2.115 -4.716 1.00 86.69 247 ALA A N 1
ATOM 1899 C CA . ALA A 1 247 ? -0.320 1.400 -3.931 1.00 86.69 247 ALA A CA 1
ATOM 1900 C C . ALA A 1 247 ? -1.643 2.172 -3.769 1.00 86.69 247 ALA A C 1
ATOM 1902 O O . ALA A 1 247 ? -2.706 1.562 -3.695 1.00 86.69 247 ALA A O 1
ATOM 1903 N N . LEU A 1 248 ? -1.587 3.508 -3.738 1.00 87.31 248 LEU A N 1
ATOM 1904 C CA . LEU A 1 248 ? -2.769 4.380 -3.691 1.00 87.31 248 LEU A CA 1
ATOM 1905 C C . LEU A 1 248 ? -3.236 4.845 -5.083 1.00 87.31 248 LEU A C 1
ATOM 1907 O O . LEU A 1 248 ? -4.093 5.727 -5.194 1.00 87.31 248 LEU A O 1
ATOM 1911 N N . GLY A 1 249 ? -2.629 4.323 -6.154 1.00 86.88 249 GLY A N 1
ATOM 1912 C CA . GLY A 1 249 ? -2.901 4.744 -7.524 1.00 86.88 249 GLY A CA 1
ATOM 1913 C C . GLY A 1 249 ? -2.624 6.231 -7.768 1.00 86.88 249 GLY A C 1
ATOM 1914 O O . GLY A 1 249 ? -3.303 6.855 -8.575 1.00 86.88 249 GLY A O 1
ATOM 1915 N N . LEU A 1 250 ? -1.684 6.849 -7.057 1.00 85.00 250 LEU A N 1
ATOM 1916 C CA . LEU A 1 250 ? -1.350 8.266 -7.188 1.00 85.00 250 LEU A CA 1
ATOM 1917 C C . LEU A 1 250 ? -0.258 8.486 -8.247 1.00 85.00 250 LEU A C 1
ATOM 1919 O O . LEU A 1 250 ? 0.727 7.745 -8.275 1.00 85.00 250 LEU A O 1
ATOM 1923 N N . PRO A 1 251 ? -0.364 9.534 -9.086 1.00 80.06 251 PRO A N 1
ATOM 1924 C CA . PRO A 1 251 ? 0.748 9.944 -9.933 1.00 80.06 251 PRO A CA 1
ATOM 1925 C C . PRO A 1 251 ? 1.899 10.494 -9.078 1.00 80.06 251 PRO A C 1
ATOM 1927 O O . PRO A 1 251 ? 1.670 11.180 -8.081 1.00 80.06 251 PRO A O 1
ATOM 1930 N N . PHE A 1 252 ? 3.140 10.236 -9.498 1.00 78.06 252 PHE A N 1
ATOM 1931 C CA . PHE A 1 252 ? 4.339 10.790 -8.870 1.00 78.06 252 PHE A CA 1
ATOM 1932 C C . PHE A 1 252 ? 5.148 11.633 -9.875 1.00 78.06 252 PHE A C 1
ATOM 1934 O O . PHE A 1 252 ? 5.517 11.115 -10.931 1.00 78.06 252 PHE A O 1
ATOM 1941 N N . PRO A 1 253 ? 5.477 12.902 -9.565 1.00 80.19 253 PRO A N 1
ATOM 1942 C CA . PRO A 1 253 ? 5.003 13.674 -8.412 1.00 80.19 253 PRO A CA 1
ATOM 1943 C C . PRO A 1 253 ? 3.514 14.047 -8.537 1.00 80.19 253 PRO A C 1
ATOM 1945 O O . PRO A 1 253 ? 2.986 14.144 -9.646 1.00 80.19 253 PRO A O 1
ATOM 1948 N N . VAL A 1 254 ? 2.853 14.312 -7.406 1.00 84.44 254 VAL A N 1
ATOM 1949 C CA . VAL A 1 254 ? 1.468 14.811 -7.388 1.00 84.44 254 VAL A CA 1
ATOM 1950 C C . VAL A 1 254 ? 1.412 16.200 -8.034 1.00 84.44 254 VAL A C 1
ATOM 1952 O O . VAL A 1 254 ? 2.180 17.094 -7.682 1.00 84.44 254 VAL A O 1
ATOM 1955 N N . ARG A 1 255 ? 0.512 16.369 -9.007 1.00 84.75 255 ARG A N 1
ATOM 1956 C CA . ARG A 1 255 ? 0.247 17.646 -9.699 1.00 84.75 255 ARG A CA 1
ATOM 1957 C C . ARG A 1 255 ? -1.201 18.102 -9.570 1.00 84.75 255 ARG A C 1
ATOM 1959 O O . ARG A 1 255 ? -1.461 19.296 -9.592 1.00 84.75 255 ARG A O 1
ATOM 1966 N N . ASP A 1 256 ? -2.113 17.147 -9.441 1.00 87.00 256 ASP A N 1
ATOM 1967 C CA . ASP A 1 256 ? -3.529 17.371 -9.186 1.00 87.00 256 ASP A CA 1
ATOM 1968 C C . ASP A 1 256 ? -3.813 17.005 -7.725 1.00 87.00 256 ASP A C 1
ATOM 1970 O O . ASP A 1 256 ? -3.976 15.831 -7.375 1.00 87.00 256 ASP A O 1
ATOM 1974 N N . PHE A 1 257 ? -3.781 18.019 -6.860 1.00 91.12 257 PHE A N 1
ATOM 1975 C CA . PHE A 1 257 ? -3.957 17.848 -5.418 1.00 91.12 257 PHE A CA 1
ATOM 1976 C C . PHE A 1 257 ? -5.388 17.452 -5.055 1.00 91.12 257 PHE A C 1
ATOM 1978 O O . PHE A 1 257 ? -5.581 16.656 -4.135 1.00 91.12 257 PHE A O 1
ATOM 1985 N N . THR A 1 258 ? -6.379 17.924 -5.812 1.00 91.62 258 THR A N 1
ATOM 1986 C CA . THR A 1 258 ? -7.784 17.546 -5.639 1.00 91.62 258 THR A CA 1
ATOM 1987 C C . THR A 1 258 ? -7.977 16.054 -5.897 1.00 91.62 258 THR A C 1
ATOM 1989 O O . THR A 1 258 ? -8.502 15.329 -5.046 1.00 91.62 258 THR A O 1
ATOM 1992 N N . ALA A 1 259 ? -7.510 15.561 -7.049 1.00 89.56 259 ALA A N 1
ATOM 1993 C CA . ALA A 1 259 ? -7.625 14.151 -7.405 1.00 89.56 259 ALA A CA 1
ATOM 1994 C C . ALA A 1 259 ? -6.806 13.257 -6.466 1.00 89.56 259 ALA A C 1
ATOM 1996 O O . ALA A 1 259 ? -7.283 12.191 -6.066 1.00 89.56 259 ALA A O 1
ATOM 1997 N N . ALA A 1 260 ? -5.601 13.689 -6.082 1.00 91.38 260 ALA A N 1
ATOM 1998 C CA . ALA A 1 260 ? -4.771 12.947 -5.140 1.00 91.38 260 ALA A CA 1
ATOM 1999 C C . ALA A 1 260 ? -5.433 12.838 -3.761 1.00 91.38 260 ALA A C 1
ATOM 2001 O O . ALA A 1 260 ? -5.512 11.742 -3.205 1.00 91.38 260 ALA A O 1
ATOM 2002 N N . TRP A 1 261 ? -5.973 13.940 -3.234 1.00 93.62 261 TRP A N 1
ATOM 2003 C CA . TRP A 1 261 ? -6.672 13.928 -1.952 1.00 93.62 261 TRP A CA 1
ATOM 2004 C C . TRP A 1 261 ? -7.909 13.032 -1.974 1.00 93.62 261 TRP A C 1
ATOM 2006 O O . TRP A 1 261 ? -8.123 12.239 -1.060 1.00 93.62 261 TRP A O 1
ATOM 2016 N N . ASN A 1 262 ? -8.700 13.099 -3.046 1.00 91.69 262 ASN A N 1
ATOM 2017 C CA . ASN A 1 262 ? -9.859 12.229 -3.228 1.00 91.69 262 ASN A CA 1
ATOM 2018 C C . ASN A 1 262 ? -9.473 10.745 -3.185 1.00 91.69 262 ASN A C 1
ATOM 2020 O O . ASN A 1 262 ? -10.108 9.973 -2.468 1.00 91.69 262 ASN A O 1
ATOM 2024 N N . ARG A 1 263 ? -8.394 10.354 -3.871 1.00 91.38 263 ARG A N 1
ATOM 2025 C CA . ARG A 1 263 ? -7.887 8.971 -3.844 1.00 91.38 263 ARG A CA 1
ATOM 2026 C C . ARG A 1 263 ? -7.422 8.561 -2.450 1.00 91.38 263 ARG A C 1
ATOM 2028 O O . ARG A 1 263 ? -7.822 7.505 -1.969 1.00 91.38 263 ARG A O 1
ATOM 2035 N N . VAL A 1 264 ? -6.647 9.410 -1.770 1.00 93.75 264 VAL A N 1
ATOM 2036 C CA . VAL A 1 264 ? -6.213 9.159 -0.384 1.00 93.75 264 VAL A CA 1
ATOM 2037 C C . VAL A 1 264 ? -7.418 8.931 0.528 1.00 93.75 264 VAL A C 1
ATOM 2039 O O . VAL A 1 264 ? -7.433 7.957 1.280 1.00 93.75 264 VAL A O 1
ATOM 2042 N N . ARG A 1 265 ? -8.452 9.778 0.437 1.00 92.94 265 ARG A N 1
ATOM 2043 C CA . ARG A 1 265 ? -9.672 9.636 1.244 1.00 92.94 265 ARG A CA 1
ATOM 2044 C C . ARG A 1 265 ? -10.421 8.346 0.953 1.00 92.94 265 ARG A C 1
ATOM 2046 O O . ARG A 1 265 ? -10.834 7.690 1.900 1.00 92.94 265 ARG A O 1
ATOM 2053 N N . ALA A 1 266 ? -10.579 7.981 -0.318 1.00 92.50 266 ALA A N 1
ATOM 2054 C CA . ALA A 1 266 ? -11.275 6.757 -0.704 1.00 92.50 266 ALA A CA 1
ATOM 2055 C C . ALA A 1 266 ? -10.541 5.497 -0.216 1.00 92.50 266 ALA A C 1
ATOM 2057 O O . ALA A 1 266 ? -11.157 4.598 0.346 1.00 92.50 266 ALA A O 1
ATOM 2058 N N . HIS A 1 267 ? -9.213 5.444 -0.361 1.00 93.44 267 HIS A N 1
ATOM 2059 C CA . HIS A 1 267 ? -8.427 4.318 0.147 1.00 93.44 267 HIS A CA 1
ATOM 2060 C C . HIS A 1 267 ? -8.419 4.248 1.678 1.00 93.44 267 HIS A C 1
ATOM 2062 O O . HIS A 1 267 ? -8.530 3.157 2.235 1.00 93.44 267 HIS A O 1
ATOM 2068 N N . ALA A 1 268 ? -8.319 5.393 2.360 1.00 94.94 268 ALA A N 1
ATOM 2069 C CA . ALA A 1 268 ? -8.390 5.441 3.817 1.00 94.94 268 ALA A CA 1
ATOM 2070 C C . ALA A 1 268 ? -9.761 4.987 4.333 1.00 94.94 268 ALA A C 1
ATOM 2072 O O . ALA A 1 268 ? -9.831 4.206 5.276 1.00 94.94 268 ALA A O 1
ATOM 2073 N N . GLU A 1 269 ? -10.843 5.455 3.710 1.00 94.88 269 GLU A N 1
ATOM 2074 C CA . GLU A 1 269 ? -12.213 5.104 4.084 1.00 94.88 269 GLU A CA 1
ATOM 2075 C C . GLU A 1 269 ? -12.481 3.610 3.905 1.00 94.88 269 GLU A C 1
ATOM 2077 O O . GLU A 1 269 ? -12.973 2.971 4.839 1.00 94.88 269 GLU A O 1
ATOM 2082 N N . ARG A 1 270 ? -12.061 3.035 2.773 1.00 93.25 270 ARG A N 1
ATOM 2083 C CA . ARG A 1 270 ? -12.160 1.594 2.545 1.00 93.25 270 ARG A CA 1
ATOM 2084 C C . ARG A 1 270 ? -11.369 0.799 3.578 1.00 93.25 270 ARG A C 1
ATOM 2086 O O . ARG A 1 270 ? -11.924 -0.100 4.189 1.00 93.25 270 ARG A O 1
ATOM 2093 N N . ALA A 1 271 ? -10.110 1.158 3.828 1.00 95.44 271 ALA A N 1
ATOM 2094 C CA . ALA A 1 271 ? -9.283 0.443 4.800 1.00 95.44 271 ALA A CA 1
ATOM 2095 C C . ALA A 1 271 ? -9.863 0.502 6.224 1.00 95.44 271 ALA A C 1
ATOM 2097 O O . ALA A 1 271 ? -9.836 -0.485 6.953 1.00 95.44 271 ALA A O 1
ATOM 2098 N N . VAL A 1 272 ? -10.401 1.656 6.628 1.00 95.62 272 VAL A N 1
ATOM 2099 C CA . VAL A 1 272 ? -11.064 1.814 7.930 1.00 95.62 272 VAL A CA 1
ATOM 2100 C C . VAL A 1 272 ? -12.336 0.964 8.007 1.00 95.62 272 VAL A C 1
ATOM 2102 O O . VAL A 1 272 ? -12.576 0.333 9.035 1.00 95.62 272 VAL A O 1
ATOM 2105 N N . SER A 1 273 ? -13.112 0.899 6.924 1.00 94.75 273 SER A N 1
ATOM 2106 C CA . SER A 1 273 ? -14.314 0.060 6.842 1.00 94.75 273 SER A CA 1
ATOM 2107 C C . SER A 1 273 ? -13.976 -1.437 6.856 1.00 94.75 273 SER A C 1
ATOM 2109 O O . SER A 1 273 ? -14.627 -2.200 7.563 1.00 94.75 273 SER A O 1
ATOM 2111 N N . ASP A 1 274 ? -12.908 -1.854 6.170 1.00 95.38 274 ASP A N 1
ATOM 2112 C CA . ASP A 1 274 ? -12.421 -3.241 6.184 1.00 95.38 274 ASP A CA 1
ATOM 2113 C C . ASP A 1 274 ? -11.984 -3.658 7.607 1.00 95.38 274 ASP A C 1
ATOM 2115 O O . ASP A 1 274 ? -12.280 -4.766 8.062 1.00 95.38 274 ASP A O 1
ATOM 2119 N N . LEU A 1 275 ? -11.324 -2.760 8.357 1.00 95.94 275 LEU A N 1
ATOM 2120 C CA . LEU A 1 275 ? -10.991 -2.992 9.773 1.00 95.94 275 LEU A CA 1
ATOM 2121 C C . LEU A 1 275 ? -12.245 -3.144 10.637 1.00 95.94 275 LEU A C 1
ATOM 2123 O O . LEU A 1 275 ? -12.304 -4.033 11.488 1.00 95.94 275 LEU A O 1
ATOM 2127 N N . GLN A 1 276 ? -13.236 -2.277 10.422 1.00 95.00 276 GLN A N 1
ATOM 2128 C CA . GLN A 1 276 ? -14.511 -2.319 11.128 1.00 95.00 276 GLN A CA 1
ATOM 2129 C C . GLN A 1 276 ? -15.219 -3.663 10.890 1.00 95.00 276 GLN A C 1
ATOM 2131 O O . GLN A 1 276 ? -15.609 -4.332 11.848 1.00 95.00 276 GLN A O 1
ATOM 2136 N N . GLU A 1 277 ? -15.334 -4.093 9.631 1.00 94.75 277 GLU A N 1
ATOM 2137 C CA . GLU A 1 277 ? -15.970 -5.359 9.258 1.00 94.75 277 GLU A CA 1
ATOM 2138 C C . GLU A 1 277 ? -15.238 -6.568 9.857 1.00 94.75 277 GLU A C 1
ATOM 2140 O O . GLU A 1 277 ? -15.882 -7.486 10.378 1.00 94.75 277 GLU A O 1
ATOM 2145 N N . ALA A 1 278 ? -13.901 -6.558 9.856 1.00 94.62 278 ALA A N 1
ATOM 2146 C CA . ALA A 1 278 ? -13.100 -7.618 10.464 1.00 94.62 278 ALA A CA 1
ATOM 2147 C C . ALA A 1 278 ? -13.339 -7.725 11.982 1.00 94.62 278 ALA A C 1
ATOM 2149 O O . ALA A 1 278 ? -13.520 -8.828 12.506 1.00 94.62 278 ALA A O 1
ATOM 2150 N N . ILE A 1 279 ? -13.398 -6.589 12.689 1.00 94.00 279 ILE A N 1
ATOM 2151 C CA . ILE A 1 279 ? -13.685 -6.541 14.132 1.00 94.00 279 ILE A CA 1
ATOM 2152 C C . ILE A 1 279 ? -15.110 -7.033 14.422 1.00 94.00 279 ILE A C 1
ATOM 2154 O O . ILE A 1 279 ? -15.309 -7.867 15.308 1.00 94.00 279 ILE A O 1
ATOM 2158 N N . GLN A 1 280 ? -16.102 -6.559 13.663 1.00 93.25 280 GLN A N 1
ATOM 2159 C CA . GLN A 1 280 ? -17.497 -6.977 13.820 1.00 93.25 280 GLN A CA 1
ATOM 2160 C C . GLN A 1 280 ? -17.690 -8.472 13.541 1.00 93.25 280 GLN A C 1
ATOM 2162 O O . GLN A 1 280 ? -18.446 -9.142 14.248 1.00 93.25 280 GLN A O 1
ATOM 2167 N N . SER A 1 281 ? -17.016 -9.002 12.521 1.00 92.62 281 SER A N 1
ATOM 2168 C CA . SER A 1 281 ? -17.109 -10.414 12.144 1.00 92.62 281 SER A CA 1
ATOM 2169 C C . SER A 1 281 ? -16.476 -11.319 13.195 1.00 92.62 281 SER A C 1
ATOM 2171 O O . SER A 1 281 ? -17.049 -12.355 13.519 1.00 92.62 281 SER A O 1
ATOM 2173 N N . ALA A 1 282 ? -15.363 -10.894 13.800 1.00 90.38 282 ALA A N 1
ATOM 2174 C CA . ALA A 1 282 ? -14.691 -11.643 14.860 1.00 90.38 282 ALA A CA 1
ATOM 2175 C C . ALA A 1 282 ? -15.488 -11.713 16.180 1.00 90.38 282 ALA A C 1
ATOM 2177 O O . ALA A 1 282 ? -15.180 -12.531 17.046 1.00 90.38 282 ALA A O 1
ATOM 2178 N N . ARG A 1 283 ? -16.518 -10.873 16.348 1.00 83.38 283 ARG A N 1
ATOM 2179 C CA . ARG A 1 283 ? -17.448 -10.947 17.487 1.00 83.38 283 ARG A CA 1
ATOM 2180 C C . ARG A 1 283 ? -18.356 -12.186 17.431 1.00 83.38 283 ARG A C 1
ATOM 2182 O O . ARG A 1 283 ? -18.842 -12.605 18.481 1.00 83.38 283 ARG A O 1
ATOM 2189 N N . ARG A 1 284 ? -18.667 -12.682 16.228 1.00 61.03 284 ARG A N 1
ATOM 2190 C CA . ARG A 1 284 ? -19.603 -13.798 16.010 1.00 61.03 284 ARG A CA 1
ATOM 2191 C C . ARG A 1 284 ? -18.958 -15.136 16.347 1.00 61.03 284 ARG A C 1
ATOM 2193 O O . ARG A 1 284 ? -19.703 -15.979 16.891 1.00 61.03 284 ARG A O 1
#

pLDDT: mean 83.71, std 11.74, range [47.47, 95.94]

Radius of gyration: 26.18 Å; chains: 1; bounding box: 56×53×66 Å

Sequence (284 aa):
MYLTMAGLYHLQHDQRARDLARCLLAYMQRLTRAQEKILDDPFDEPNIAVDIKEALHGVDGAGSLLDGLVAIAEREWPGIRFSRTSLTGELGALPAVDCDTLDLYLAEVAAHLSPPAPLEALSFTEPRALLRALNFLDIDYELVLGDTLVVPPPMDRSSLLALEVDDEGAYNSGLIVLTDILRDLKVPGRNPGSGLLRLEAHLASKLPSLDRDAVCRAVQLLDQIRVIRNSAVHPKPRPELTAAHHALGLPFPVRDFTAAWNRVRAHAERAVSDLQEAIQSARR

Foldseek 3Di:
DAAALVNLVVVVVDPLSVLLNQLLLLLQQVLQVLQVVPVVDPPDDSDPWAASCVSCVVPPPCVVCVVVNLRHLVPHPQAWPADPVRNTIHGHPQNGDPDSDSVSVVVSVCCSPPQPPFDPQDFFDALCLLVVLLVLLQVLCCVQPVDGFWDDDDPVLNCLSSDFDADPVSLLSNLVSLQVRQQPTPADDPPPSRSLVNVLVRCVVRQVQFPSVLSVVLSVLSVLSVVCSVCVVPVDDDPSVVVSCRNLVHDPPHDGSRSSSSSNSRSNSVSSNSSSVRSNVSSD

Secondary structure (DSSP, 8-state):
----HHHHHTTTTSHHHHHHHHHHHHHHHHHHHHHHGGGG-TTS-S--PEEHHHHTTT-TTHHHHHHHHHHHHTT-TTTEEEETTTTEEEE-S-S----SSHHHHHHHHHHHHSPPPPP-------TTHHHHHHHHHHHHHHHHHSS-------HHHHHTTTS---SHHHHHHHHHHHHHHHHS---S-SSSSSHHHHHHHHHHHH-TT--HHHHHHHHHHHHHHHHHHHHHHS-S--HHHHHHHHHTT--SS---HHHHHHHHHHHHHHHHHHHHHHHHHHT-